Protein AF-0000000086523880 (afdb_homodimer)

pLDDT: mean 96.12, std 6.81, range [44.19, 98.88]

InterPro domains:
  IPR002636 Protein from unkown function DUF29 [PF01724] (6-143)
  IPR002636 Protein from unkown function DUF29 [PTHR34235] (5-145)

Radius of gyration: 24.14 Å; Cα contacts (8 Å, |Δi|>4): 325; chains: 2; bounding box: 67×63×41 Å

Foldseek 3Di:
DPQPDCVPDVPVNVVVQVVCVVVVVVVPHPVVVVVVVVVVVVVVLLVVLLVLLLLLLLLLVCCAAVVPDPVNVVSLVSNVVSLVVNVVSCVVPVVCVVVNVVSNFVSNVNSLVVNCVVPVPHSVPDDPHRPDDPVQSSDNPHHHHHDD/DDQPDCVPDVPVNVVVQVVCVVVVVVVPHPVVVVVVVVVVVVVVLLVVLLVLLLLLLLLLVCCAAVVPDPVNVVSLVSNVVSLVVNVVSCVVPVVCVVVNVVSNFVSNVNSLVVNCVVPVPHSVPDDPHRPDDPVQSSDNPHHHHHDD

Solvent-accessible surface area (backbone atoms only — not comparable to full-atom values): 15952 Å² total; per-residue (Å²): 128,80,80,61,49,61,86,49,17,43,38,49,21,22,52,50,44,29,51,32,55,76,67,65,38,73,90,72,45,63,58,69,60,52,36,49,56,35,44,46,50,28,51,48,52,51,49,50,51,26,50,35,46,17,55,32,49,18,41,49,49,44,50,15,69,44,69,79,49,87,64,47,65,61,44,51,52,48,40,55,49,30,39,52,49,43,53,53,49,41,61,40,20,52,58,48,63,82,46,43,66,62,34,49,56,56,15,40,58,51,10,36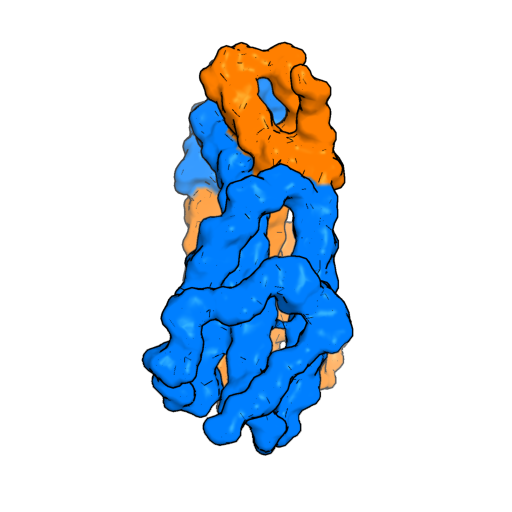,53,49,32,18,71,76,69,68,49,59,51,82,78,46,72,92,57,76,88,63,52,70,77,47,70,56,33,90,85,58,72,72,70,65,63,132,128,80,80,62,48,63,86,50,17,45,37,48,21,22,52,50,43,27,51,32,54,73,67,63,39,71,89,72,44,63,59,68,61,50,35,49,56,35,42,47,50,28,52,47,52,51,49,49,52,27,48,36,46,18,54,32,49,18,42,48,50,43,49,15,68,43,69,80,50,87,64,47,65,61,44,52,53,48,39,54,49,28,38,50,51,43,52,53,50,42,61,40,19,52,60,48,63,81,45,43,67,63,36,49,57,54,14,40,59,50,9,36,52,50,32,20,72,75,69,68,50,60,50,82,79,45,72,93,57,77,90,64,52,69,78,46,70,58,33,89,84,59,70,71,69,64,62,131

Sequence (296 aa):
MGAVAYDQDLYSWSLEQARLLRERKFDQIDLEHIIEEIEDMSKSEKRALESFLETLLMHLLKWQYQPFYIGRRSWELTIIEQRKRLKKHMRENPGLKSKLEEAILDAYDLAKSGAEKETGIPSASFPETCPWEYEQFINPDFWPEPTEMGAVAYDQDLYSWSLEQARLLRERKFDQIDLEHIIEEIEDMSKSEKRALESFLETLLMHLLKWQYQPFYIGRRSWELTIIEQRKRLKKHMRENPGLKSKLEEAILDAYDLAKSGAEKETGIPSASFPETCPWEYEQFINPDFWPEPTE

Structure (mmCIF, N/CA/C/O backbone):
data_AF-0000000086523880-model_v1
#
loop_
_entity.id
_entity.type
_entity.pdbx_description
1 polymer 'DUF29 domain-containing protein'
#
loop_
_atom_site.group_PDB
_atom_site.id
_atom_site.type_symbol
_atom_site.label_atom_id
_atom_site.label_alt_id
_atom_site.label_comp_id
_atom_site.label_asym_id
_atom_site.label_entity_id
_atom_site.label_seq_id
_atom_site.pdbx_PDB_ins_code
_atom_site.Cartn_x
_atom_site.Cartn_y
_atom_site.Cartn_z
_atom_site.occupancy
_atom_site.B_iso_or_equiv
_atom_site.auth_seq_id
_atom_site.auth_comp_id
_atom_site.auth_asym_id
_atom_site.auth_atom_id
_atom_site.pdbx_PDB_model_num
ATOM 1 N N . MET A 1 1 ? -4.996 26.891 18.469 1 44.62 1 MET A N 1
ATOM 2 C CA . MET A 1 1 ? -5.484 25.531 18.266 1 44.62 1 MET A CA 1
ATOM 3 C C . MET A 1 1 ? -4.375 24.516 18.516 1 44.62 1 MET A C 1
ATOM 5 O O . MET A 1 1 ? -3.211 24.766 18.203 1 44.62 1 MET A O 1
ATOM 9 N N . GLY A 1 2 ? -4.48 23.656 19.531 1 57.62 2 GLY A N 1
ATOM 10 C CA . GLY A 1 2 ? -3.334 22.859 19.953 1 57.62 2 GLY A CA 1
ATOM 11 C C . GLY A 1 2 ? -2.793 21.969 18.844 1 57.62 2 GLY A C 1
ATOM 12 O O . GLY A 1 2 ? -3.479 21.703 17.859 1 57.62 2 GLY A O 1
ATOM 13 N N . ALA A 1 3 ? -1.431 21.859 18.672 1 70.75 3 ALA A N 1
ATOM 14 C CA . ALA A 1 3 ? -0.75 21.031 17.688 1 70.75 3 ALA A CA 1
ATOM 15 C C . ALA A 1 3 ? -1.413 19.656 17.547 1 70.75 3 ALA A C 1
ATOM 17 O O . ALA A 1 3 ? -1.765 19.047 18.562 1 70.75 3 ALA A O 1
ATOM 18 N N . VAL A 1 4 ? -2.049 19.422 16.375 1 82.88 4 VAL A N 1
ATOM 19 C CA . VAL A 1 4 ? -2.646 18.109 16.094 1 82.88 4 VAL A CA 1
ATOM 20 C C . VAL A 1 4 ? -1.633 17.016 16.375 1 82.88 4 VAL A C 1
ATOM 22 O O . VAL A 1 4 ? -0.511 17.031 15.867 1 82.88 4 VAL A O 1
ATOM 25 N N . ALA A 1 5 ? -2.104 16.094 17.328 1 86.56 5 ALA A N 1
ATOM 26 C CA . ALA A 1 5 ? -1.194 15.016 17.703 1 86.56 5 ALA A CA 1
ATOM 27 C C . ALA A 1 5 ? -1.093 13.969 16.594 1 86.56 5 ALA A C 1
ATOM 29 O O . ALA A 1 5 ? -2.109 13.523 16.047 1 86.56 5 ALA A O 1
ATOM 30 N N . TYR A 1 6 ? 0.067 13.656 16.234 1 91.69 6 TYR A N 1
ATOM 31 C CA . TYR A 1 6 ? 0.444 12.719 15.188 1 91.69 6 TYR A CA 1
ATOM 32 C C . TYR A 1 6 ? -0.305 11.398 15.344 1 91.69 6 TYR A C 1
ATOM 34 O O . TYR A 1 6 ? -0.916 10.906 14.391 1 91.69 6 TYR A O 1
ATOM 42 N N . ASP A 1 7 ? -0.411 10.82 16.516 1 89.62 7 ASP A N 1
ATOM 43 C CA . ASP A 1 7 ? -0.982 9.492 16.75 1 89.62 7 ASP A CA 1
ATOM 44 C C . ASP A 1 7 ? -2.504 9.57 16.859 1 89.62 7 ASP A C 1
ATOM 46 O O . ASP A 1 7 ? -3.184 8.539 16.812 1 89.62 7 ASP A O 1
ATOM 50 N N . GLN A 1 8 ? -3.021 10.742 16.891 1 92.94 8 GLN A N 1
ATOM 51 C CA . GLN A 1 8 ? -4.449 10.891 17.141 1 92.94 8 GLN A CA 1
ATOM 52 C C . GLN A 1 8 ? -5.203 11.234 15.867 1 92.94 8 GLN A C 1
ATOM 54 O O . GLN A 1 8 ? -6.379 10.891 15.719 1 92.94 8 GLN A O 1
ATOM 59 N N . ASP A 1 9 ? -4.543 11.906 15.008 1 96.94 9 ASP A N 1
ATOM 60 C CA . ASP A 1 9 ? -5.188 12.344 13.773 1 96.94 9 ASP A CA 1
ATOM 61 C C . ASP A 1 9 ? -4.164 12.57 12.672 1 96.94 9 ASP A C 1
ATOM 63 O O . ASP A 1 9 ? -3.781 13.711 12.398 1 96.94 9 ASP A O 1
ATOM 67 N N . LEU A 1 10 ? -3.904 11.562 11.938 1 96.94 10 LEU A N 1
ATOM 68 C CA . LEU A 1 10 ? -2.85 11.633 10.938 1 96.94 10 LEU A CA 1
ATOM 69 C C . LEU A 1 10 ? -3.248 12.547 9.789 1 96.94 10 LEU A C 1
ATOM 71 O O . LEU A 1 10 ? -2.416 13.289 9.266 1 96.94 10 LEU A O 1
ATOM 75 N N . TYR A 1 11 ? -4.457 12.57 9.453 1 97.62 11 TYR A N 1
ATOM 76 C CA . TYR A 1 11 ? -4.957 13.398 8.359 1 97.62 11 TYR A CA 1
ATOM 77 C C . TYR A 1 11 ? -4.766 14.875 8.664 1 97.62 11 TYR A C 1
ATOM 79 O O . TYR A 1 11 ? -4.098 15.594 7.91 1 97.62 11 TYR A O 1
ATOM 87 N N . SER A 1 12 ? -5.27 15.281 9.758 1 97.81 12 SER A N 1
ATOM 88 C CA . SER A 1 12 ? -5.184 16.688 10.133 1 97.81 12 SER A CA 1
ATOM 89 C C . SER A 1 12 ? -3.744 17.094 10.438 1 97.81 12 SER A C 1
ATOM 91 O O . SER A 1 12 ? -3.332 18.203 10.125 1 97.81 12 SER A O 1
ATOM 93 N N . TRP A 1 13 ? -3.033 16.141 11.055 1 98.06 13 TRP A N 1
ATOM 94 C CA . TRP A 1 13 ? -1.622 16.375 11.344 1 98.06 13 TRP A CA 1
ATOM 95 C C . TRP A 1 13 ? -0.845 16.672 10.062 1 98.06 13 TRP A C 1
ATOM 97 O O . TRP A 1 13 ? -0.086 17.641 10.008 1 98.06 13 TRP A O 1
ATOM 107 N N . SER A 1 14 ? -1.041 15.867 9.086 1 97.88 14 SER A N 1
ATOM 108 C CA . SER A 1 14 ? -0.313 16.031 7.828 1 97.88 14 SER A CA 1
ATOM 109 C C . SER A 1 14 ? -0.637 17.359 7.168 1 97.88 14 SER A C 1
ATOM 111 O O . SER A 1 14 ? 0.251 18.031 6.629 1 97.88 14 SER A O 1
ATOM 113 N N . LEU A 1 15 ? -1.852 17.766 7.191 1 97.19 15 LEU A N 1
ATOM 114 C CA . LEU A 1 15 ? -2.262 19.047 6.633 1 97.19 15 LEU A CA 1
ATOM 115 C C . LEU A 1 15 ? -1.6 20.203 7.379 1 97.19 15 LEU A C 1
ATOM 117 O O . LEU A 1 15 ? -1.083 21.141 6.758 1 97.19 15 LEU A O 1
ATOM 121 N N . GLU A 1 16 ? -1.634 20.078 8.641 1 97.75 16 GLU A N 1
ATOM 122 C CA . GLU A 1 16 ? -1.051 21.125 9.469 1 97.75 16 GLU A CA 1
ATOM 123 C C . GLU A 1 16 ? 0.454 21.234 9.242 1 97.75 16 GLU A C 1
ATOM 125 O O . GLU A 1 16 ? 0.985 22.344 9.094 1 97.75 16 GLU A O 1
ATOM 130 N N . GLN A 1 17 ? 1.116 20.078 9.234 1 98.25 17 GLN A N 1
ATOM 131 C CA . GLN A 1 17 ? 2.564 20.078 9.047 1 98.25 17 GLN A CA 1
ATOM 132 C C . GLN A 1 17 ? 2.938 20.625 7.672 1 98.25 17 GLN A C 1
ATOM 134 O O . GLN A 1 17 ? 3.912 21.375 7.535 1 98.25 17 GLN A O 1
ATOM 139 N N . ALA A 1 18 ? 2.209 20.25 6.645 1 98.12 18 ALA A N 1
ATOM 140 C CA . ALA A 1 18 ? 2.457 20.797 5.309 1 98.12 18 ALA A CA 1
ATOM 141 C C . ALA A 1 18 ? 2.324 22.312 5.289 1 98.12 18 ALA A C 1
ATOM 143 O O . ALA A 1 18 ? 3.152 23 4.699 1 98.12 18 ALA A O 1
ATOM 144 N N . ARG A 1 19 ? 1.304 22.828 5.918 1 97.88 19 ARG A N 1
ATOM 145 C CA . ARG A 1 19 ? 1.077 24.266 5.984 1 97.88 19 ARG A CA 1
ATOM 146 C C . ARG A 1 19 ? 2.236 24.969 6.684 1 97.88 19 ARG A C 1
ATOM 148 O O . ARG A 1 19 ? 2.758 25.969 6.18 1 97.88 19 ARG A O 1
ATOM 155 N N . LEU A 1 20 ? 2.607 24.422 7.852 1 98.06 20 LEU A N 1
ATOM 156 C CA . LEU A 1 20 ? 3.695 25.016 8.617 1 98.06 20 LEU A CA 1
ATOM 157 C C . LEU A 1 20 ? 4.988 25.031 7.812 1 98.06 20 LEU A C 1
ATOM 159 O O . LEU A 1 20 ? 5.742 26 7.848 1 98.06 20 LEU A O 1
ATOM 163 N N . LEU A 1 21 ? 5.227 23.969 7.066 1 98 21 LEU A N 1
ATOM 164 C CA . LEU A 1 21 ? 6.41 23.875 6.219 1 98 21 LEU A CA 1
ATOM 165 C C . LEU A 1 21 ? 6.352 24.906 5.094 1 98 21 LEU A C 1
ATOM 167 O O . LEU A 1 21 ? 7.344 25.578 4.809 1 98 21 LEU A O 1
ATOM 171 N N . ARG A 1 22 ? 5.262 25.047 4.5 1 97.88 22 ARG A N 1
ATOM 172 C CA . ARG A 1 22 ? 5.09 26.016 3.422 1 97.88 22 ARG A CA 1
ATOM 173 C C . ARG A 1 22 ? 5.359 27.438 3.908 1 97.88 22 ARG A C 1
ATOM 175 O O . ARG A 1 22 ? 5.926 28.25 3.178 1 97.88 22 ARG A O 1
ATOM 182 N N . GLU A 1 23 ? 5.008 27.656 5.086 1 97.94 23 GLU A N 1
ATOM 183 C CA . GLU A 1 23 ? 5.184 28.969 5.688 1 97.94 23 GLU A CA 1
ATOM 184 C C . GLU A 1 23 ? 6.566 29.109 6.32 1 97.94 23 GLU A C 1
ATOM 186 O O . GLU A 1 23 ? 6.879 30.141 6.922 1 97.94 23 GLU A O 1
ATOM 191 N N . ARG A 1 24 ? 7.344 28.078 6.199 1 97.25 24 ARG A N 1
ATOM 192 C CA . ARG A 1 24 ? 8.711 28.016 6.703 1 97.25 24 ARG A CA 1
ATOM 193 C C . ARG A 1 24 ? 8.758 28.297 8.203 1 97.25 24 ARG A C 1
ATOM 195 O O . ARG A 1 24 ? 9.664 28.984 8.688 1 97.25 24 ARG A O 1
ATOM 202 N N . LYS A 1 25 ? 7.711 27.922 8.914 1 97 25 LYS A N 1
ATOM 203 C CA . LYS A 1 25 ? 7.684 28 10.375 1 97 25 LYS A CA 1
ATOM 204 C C . LYS A 1 25 ? 8.312 26.75 11 1 97 25 LYS A C 1
ATOM 206 O O . LYS A 1 25 ? 7.629 25.984 11.688 1 97 25 LYS A O 1
ATOM 211 N N . PHE A 1 26 ? 9.547 26.656 10.898 1 96.5 26 PHE A N 1
ATOM 212 C CA . PHE A 1 26 ? 10.289 25.453 11.25 1 96.5 26 PHE A CA 1
ATOM 213 C C . PHE A 1 26 ? 10.32 25.266 12.766 1 96.5 26 PHE A C 1
ATOM 215 O O . PHE A 1 26 ? 10.547 24.156 13.25 1 96.5 26 PHE A O 1
ATOM 222 N N . ASP A 1 27 ? 10.055 26.281 13.453 1 95.5 27 ASP A N 1
ATOM 223 C CA . ASP A 1 27 ? 10.055 26.203 14.914 1 95.5 27 ASP A CA 1
ATOM 224 C C . ASP A 1 27 ? 8.75 25.609 15.43 1 95.5 27 ASP A C 1
ATOM 226 O O . ASP A 1 27 ? 8.656 25.219 16.594 1 95.5 27 ASP A O 1
ATOM 230 N N . GLN A 1 28 ? 7.805 25.406 14.586 1 96.81 28 GLN A N 1
ATOM 231 C CA . GLN A 1 28 ? 6.48 24.969 15.008 1 96.81 28 GLN A CA 1
ATOM 232 C C . GLN A 1 28 ? 6.16 23.594 14.469 1 96.81 28 GLN A C 1
ATOM 234 O O . GLN A 1 28 ? 5.16 22.984 14.852 1 96.81 28 GLN A O 1
ATOM 239 N N . ILE A 1 29 ? 6.996 23.094 13.594 1 97.31 29 ILE A N 1
ATOM 240 C CA . ILE A 1 29 ? 6.691 21.812 12.969 1 97.31 29 ILE A CA 1
ATOM 241 C C . ILE A 1 29 ? 7.02 20.672 13.938 1 97.31 29 ILE A C 1
ATOM 243 O O . ILE A 1 29 ? 7.816 20.844 14.859 1 97.31 29 ILE A O 1
ATOM 247 N N . ASP A 1 30 ? 6.348 19.562 13.797 1 97.62 30 ASP A N 1
ATOM 248 C CA . ASP A 1 30 ? 6.664 18.297 14.461 1 97.62 30 ASP A CA 1
ATOM 249 C C . ASP A 1 30 ? 7.812 17.578 13.758 1 97.62 30 ASP A C 1
ATOM 251 O O . ASP A 1 30 ? 7.598 16.578 13.07 1 97.62 30 ASP A O 1
ATOM 255 N N . LEU A 1 31 ? 8.992 18.078 14.023 1 97.56 31 LEU A N 1
ATOM 256 C CA . LEU A 1 31 ? 10.18 17.672 13.281 1 97.56 31 LEU A CA 1
ATOM 257 C C . LEU A 1 31 ? 10.43 16.172 13.438 1 97.56 31 LEU A C 1
ATOM 259 O O . LEU A 1 31 ? 10.766 15.5 12.461 1 97.56 31 LEU A O 1
ATOM 263 N N . GLU A 1 32 ? 10.195 15.695 14.594 1 97.44 32 GLU A N 1
ATOM 264 C CA . GLU A 1 32 ? 10.469 14.281 14.867 1 97.44 32 GLU A CA 1
ATOM 265 C C . GLU A 1 32 ? 9.625 13.375 13.969 1 97.44 32 GLU A C 1
ATOM 267 O O . GLU A 1 32 ? 10.156 12.461 13.336 1 97.44 32 GLU A O 1
ATOM 272 N N . HIS A 1 33 ? 8.352 13.625 13.891 1 97.88 33 HIS A N 1
ATOM 273 C CA . HIS A 1 33 ? 7.484 12.742 13.117 1 97.88 33 HIS A CA 1
ATOM 274 C C . HIS A 1 33 ? 7.629 13 11.617 1 97.88 33 HIS A C 1
ATOM 276 O O . HIS A 1 33 ? 7.457 12.086 10.812 1 97.88 33 HIS A O 1
ATOM 282 N N . ILE A 1 34 ? 7.977 14.211 11.266 1 98.19 34 ILE A N 1
ATOM 283 C CA . ILE A 1 34 ? 8.281 14.484 9.867 1 98.19 34 ILE A CA 1
ATOM 284 C C . ILE A 1 34 ? 9.484 13.648 9.43 1 98.19 34 ILE A C 1
ATOM 286 O O . ILE A 1 34 ? 9.453 13.008 8.375 1 98.19 34 ILE A O 1
ATOM 290 N N . ILE A 1 35 ? 10.523 13.625 10.266 1 98.31 35 ILE A N 1
ATOM 291 C CA . ILE A 1 35 ? 11.703 12.82 9.977 1 98.31 35 ILE A CA 1
ATOM 292 C C . ILE A 1 35 ? 11.312 11.352 9.859 1 98.31 35 ILE A C 1
ATOM 294 O O . ILE A 1 35 ? 11.734 10.664 8.93 1 98.31 35 ILE A O 1
ATOM 298 N N . GLU A 1 36 ? 10.508 10.914 10.758 1 97.62 36 GLU A N 1
ATOM 299 C CA . GLU A 1 36 ? 10.047 9.531 10.727 1 97.62 36 GLU A CA 1
ATOM 300 C C . GLU A 1 36 ? 9.359 9.203 9.406 1 97.62 36 GLU A C 1
ATOM 302 O O . GLU A 1 36 ? 9.633 8.164 8.797 1 97.62 36 GLU A O 1
ATOM 307 N N . GLU A 1 37 ? 8.484 10.109 8.969 1 97.81 37 GLU A N 1
ATOM 308 C CA . GLU A 1 37 ? 7.754 9.891 7.727 1 97.81 37 GLU A CA 1
ATOM 309 C C . GLU A 1 37 ? 8.703 9.852 6.527 1 97.81 37 GLU A C 1
ATOM 311 O O . GLU A 1 37 ? 8.516 9.039 5.613 1 97.81 37 GLU A O 1
ATOM 316 N N . ILE A 1 38 ? 9.664 10.664 6.523 1 97.81 38 ILE A N 1
ATOM 317 C CA . ILE A 1 38 ? 10.625 10.711 5.426 1 97.81 38 ILE A CA 1
ATOM 318 C C . ILE A 1 38 ? 11.492 9.453 5.441 1 97.81 38 ILE A C 1
ATOM 320 O O . ILE A 1 38 ? 11.742 8.852 4.395 1 97.81 38 ILE A O 1
ATOM 324 N N . GLU A 1 39 ? 11.883 8.992 6.602 1 96.94 39 GLU A N 1
ATOM 325 C CA . GLU A 1 39 ? 12.641 7.758 6.738 1 96.94 39 GLU A CA 1
ATOM 326 C C . GLU A 1 39 ? 11.812 6.551 6.312 1 96.94 39 GLU A C 1
ATOM 328 O O . GLU A 1 39 ? 12.344 5.59 5.75 1 96.94 39 GLU A O 1
ATOM 333 N N . ASP A 1 40 ? 10.562 6.652 6.617 1 97.06 40 ASP A N 1
ATOM 334 C CA . ASP A 1 40 ? 9.672 5.555 6.254 1 97.06 40 ASP A CA 1
ATOM 335 C C . ASP A 1 40 ? 9.625 5.359 4.738 1 97.06 40 ASP A C 1
ATOM 337 O O . ASP A 1 40 ? 9.43 4.242 4.258 1 97.06 40 ASP A O 1
ATOM 341 N N . MET A 1 41 ? 9.812 6.379 4.008 1 96.88 41 MET A 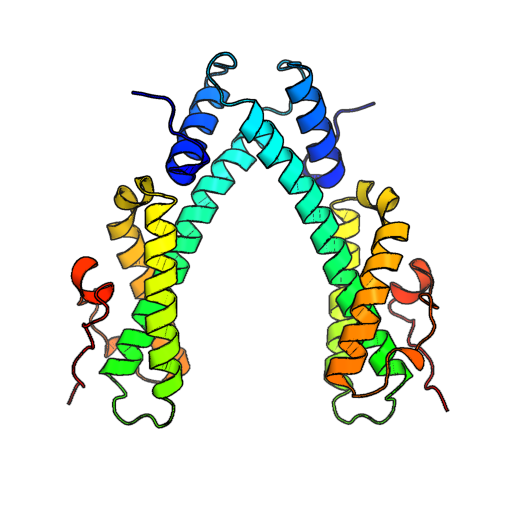N 1
ATOM 342 C CA . MET A 1 41 ? 9.844 6.273 2.551 1 96.88 41 MET A CA 1
ATOM 343 C C . MET A 1 41 ? 10.984 5.375 2.09 1 96.88 41 MET A C 1
ATOM 345 O O . MET A 1 41 ? 10.781 4.5 1.244 1 96.88 41 MET A O 1
ATOM 349 N N . SER A 1 42 ? 12.188 5.57 2.682 1 96.75 42 SER A N 1
ATOM 350 C CA . SER A 1 42 ? 13.312 4.715 2.32 1 96.75 42 SER A CA 1
ATOM 351 C C . SER A 1 42 ? 13.062 3.266 2.717 1 96.75 42 SER A C 1
ATOM 353 O O . SER A 1 42 ? 13.406 2.346 1.973 1 96.75 42 SER A O 1
ATOM 355 N N . LYS A 1 43 ? 12.438 3.1 3.816 1 97.19 43 LYS A N 1
ATOM 356 C CA . LYS A 1 43 ? 12.086 1.753 4.258 1 97.19 43 LYS A CA 1
ATOM 357 C C . LYS A 1 43 ? 11.117 1.092 3.285 1 97.19 43 LYS A C 1
ATOM 359 O O . LYS A 1 43 ? 11.234 -0.1 2.994 1 97.19 43 LYS A O 1
ATOM 364 N N . SER A 1 44 ? 10.242 1.92 2.855 1 97.31 44 SER A N 1
ATOM 365 C CA . SER A 1 44 ? 9.25 1.413 1.913 1 97.31 44 SER A CA 1
ATOM 366 C C . SER A 1 44 ? 9.906 0.968 0.608 1 97.31 44 SER A C 1
ATOM 368 O O . SER A 1 44 ? 9.562 -0.086 0.067 1 97.31 44 SER A O 1
ATOM 370 N N . GLU A 1 45 ? 10.766 1.746 0.095 1 97.94 45 GLU A N 1
ATOM 371 C CA . GLU A 1 45 ? 11.453 1.391 -1.141 1 97.94 45 GLU A CA 1
ATOM 372 C C . GLU A 1 45 ? 12.266 0.112 -0.969 1 97.94 45 GLU A C 1
ATOM 374 O O . GLU A 1 45 ? 12.312 -0.727 -1.872 1 97.94 45 GLU A O 1
ATOM 379 N N . LYS A 1 46 ? 12.906 -0.034 0.126 1 98 46 LYS A N 1
ATOM 380 C CA . LYS A 1 46 ? 13.656 -1.253 0.414 1 98 46 LYS A CA 1
ATOM 381 C C . LYS A 1 46 ? 12.727 -2.461 0.509 1 98 46 LYS A C 1
ATOM 383 O O . LYS A 1 46 ? 13.039 -3.531 -0.015 1 98 46 LYS A O 1
ATOM 388 N N . ARG A 1 47 ? 11.656 -2.293 1.147 1 97.94 47 ARG A N 1
ATOM 389 C CA . ARG A 1 47 ? 10.672 -3.365 1.271 1 97.94 47 ARG A CA 1
ATOM 390 C C . ARG A 1 47 ? 10.156 -3.795 -0.099 1 97.94 47 ARG A C 1
ATOM 392 O O . ARG A 1 47 ? 9.961 -4.984 -0.349 1 97.94 47 ARG A O 1
ATOM 399 N N . ALA A 1 48 ? 9.852 -2.766 -0.928 1 98.5 48 ALA A N 1
ATOM 400 C CA . ALA A 1 48 ? 9.414 -3.082 -2.285 1 98.5 48 ALA A CA 1
ATOM 401 C C . ALA A 1 48 ? 10.453 -3.932 -3.012 1 98.5 48 ALA A C 1
ATOM 403 O O . ALA A 1 48 ? 10.117 -4.922 -3.66 1 98.5 48 ALA A O 1
ATOM 404 N N . LEU A 1 49 ? 11.68 -3.559 -2.908 1 98.69 49 LEU A N 1
ATOM 405 C CA . LEU A 1 49 ? 12.766 -4.344 -3.48 1 98.69 49 LEU A CA 1
ATOM 406 C C . LEU A 1 49 ? 12.711 -5.789 -2.994 1 98.69 49 LEU A C 1
ATOM 408 O O . LEU A 1 49 ? 12.734 -6.719 -3.801 1 98.69 49 LEU A O 1
ATOM 412 N N . GLU A 1 50 ? 12.578 -5.941 -1.715 1 98.69 50 GLU A N 1
ATOM 413 C CA . GLU A 1 50 ? 12.539 -7.27 -1.111 1 98.69 50 GLU A CA 1
ATOM 414 C C . GLU A 1 50 ? 11.336 -8.062 -1.603 1 98.69 50 GLU A C 1
ATOM 416 O O . GLU A 1 50 ? 11.43 -9.266 -1.839 1 98.69 50 GLU A O 1
ATOM 421 N N . SER A 1 51 ? 10.305 -7.344 -1.758 1 98.62 51 SER A N 1
ATOM 422 C CA . SER A 1 51 ? 9.078 -7.992 -2.219 1 98.62 51 SER A CA 1
ATOM 423 C C . SER A 1 51 ? 9.227 -8.5 -3.648 1 98.62 51 SER A C 1
ATOM 425 O O . SER A 1 51 ? 8.852 -9.633 -3.953 1 98.62 51 SER A O 1
ATOM 427 N N . PHE A 1 52 ? 9.711 -7.652 -4.5 1 98.75 52 PHE A N 1
ATOM 428 C CA . PHE A 1 52 ? 9.938 -8.062 -5.879 1 98.75 52 PHE A CA 1
ATOM 429 C C . PHE A 1 52 ? 10.891 -9.25 -5.945 1 98.75 52 PHE A C 1
ATOM 431 O O . PHE A 1 52 ? 10.641 -10.219 -6.668 1 98.75 52 PHE A O 1
ATOM 438 N N . LEU A 1 53 ? 11.945 -9.188 -5.207 1 98.88 53 LEU A N 1
ATOM 439 C CA . LEU A 1 53 ? 12.93 -10.258 -5.168 1 98.88 53 LEU A CA 1
ATOM 440 C C . LEU A 1 53 ? 12.312 -11.555 -4.664 1 98.88 53 LEU A C 1
ATOM 442 O O . LEU A 1 53 ? 12.531 -12.625 -5.242 1 98.88 53 LEU A O 1
ATOM 446 N N . GLU A 1 54 ? 11.617 -11.445 -3.559 1 98.88 54 GLU A N 1
ATOM 447 C CA . GLU A 1 54 ? 10.977 -12.617 -2.959 1 98.88 54 GLU A CA 1
ATOM 448 C C . GLU A 1 54 ? 10.078 -13.328 -3.965 1 98.88 54 GLU A C 1
ATOM 450 O O . GLU A 1 54 ? 10.188 -14.547 -4.152 1 98.88 54 GLU A O 1
ATOM 455 N N . THR A 1 55 ? 9.25 -12.57 -4.613 1 98.88 55 THR A N 1
ATOM 456 C CA . THR A 1 55 ? 8.312 -13.141 -5.574 1 98.88 55 THR A CA 1
ATOM 457 C C . THR A 1 55 ? 9.055 -13.758 -6.758 1 98.88 55 THR A C 1
ATOM 459 O O . THR A 1 55 ? 8.734 -14.867 -7.188 1 98.88 55 THR A O 1
ATOM 462 N N . LEU A 1 56 ? 10.008 -13.055 -7.273 1 98.88 56 LEU A N 1
ATOM 463 C CA . LEU A 1 56 ? 10.789 -13.547 -8.406 1 98.88 56 LEU A CA 1
ATOM 464 C C . LEU A 1 56 ? 11.5 -14.852 -8.055 1 98.88 56 LEU A C 1
ATOM 466 O O . LEU A 1 56 ? 11.367 -15.852 -8.766 1 98.88 56 LEU A O 1
ATOM 470 N N . LEU A 1 57 ? 12.203 -14.844 -6.934 1 98.88 57 LEU A N 1
ATOM 471 C CA . LEU A 1 57 ? 13.008 -16 -6.535 1 98.88 57 LEU A CA 1
ATOM 472 C C . LEU A 1 57 ? 12.117 -17.188 -6.207 1 98.88 57 LEU A C 1
ATOM 474 O O . LEU A 1 57 ? 12.461 -18.328 -6.516 1 98.88 57 LEU A O 1
ATOM 478 N N . MET A 1 58 ? 10.969 -16.922 -5.531 1 98.88 58 MET A N 1
ATOM 479 C CA . MET A 1 58 ? 10.008 -18 -5.258 1 98.88 58 MET A CA 1
ATOM 480 C C . MET A 1 58 ? 9.586 -18.688 -6.551 1 98.88 58 MET A C 1
ATOM 482 O O . MET A 1 58 ? 9.609 -19.922 -6.637 1 98.88 58 MET A O 1
ATOM 486 N N . HIS A 1 59 ? 9.305 -17.922 -7.559 1 98.75 59 HIS A N 1
ATOM 487 C CA . HIS A 1 59 ? 8.797 -18.484 -8.805 1 98.75 59 HIS A CA 1
ATOM 488 C C . HIS A 1 59 ? 9.914 -19.125 -9.609 1 98.75 59 HIS A C 1
ATOM 490 O O . HIS A 1 59 ? 9.68 -20.078 -10.359 1 98.75 59 HIS A O 1
ATOM 496 N N . LEU A 1 60 ? 11.133 -18.609 -9.5 1 98.62 60 LEU A N 1
ATOM 497 C CA . LEU A 1 60 ? 12.25 -19.297 -10.133 1 98.62 60 LEU A CA 1
ATOM 498 C C . LEU A 1 60 ? 12.477 -20.672 -9.5 1 98.62 60 LEU A C 1
ATOM 500 O O . LEU A 1 60 ? 12.781 -21.641 -10.195 1 98.62 60 LEU A O 1
ATOM 504 N N . LEU A 1 61 ? 12.391 -20.781 -8.18 1 98.38 61 LEU A N 1
ATOM 505 C CA . LEU A 1 61 ? 12.484 -22.062 -7.504 1 98.38 61 LEU A CA 1
ATOM 506 C C . LEU A 1 61 ? 11.391 -23.016 -7.984 1 98.38 61 LEU A C 1
ATOM 508 O O . LEU A 1 61 ? 11.664 -24.172 -8.312 1 98.38 61 LEU A O 1
ATOM 512 N N . LYS A 1 62 ? 10.18 -22.5 -8 1 98.19 62 LYS A N 1
ATOM 513 C CA . LYS A 1 62 ? 9.078 -23.328 -8.477 1 98.19 62 LYS A CA 1
ATOM 514 C C . LYS A 1 62 ? 9.328 -23.797 -9.906 1 98.19 62 LYS A C 1
ATOM 516 O O . LYS A 1 62 ? 9.047 -24.953 -10.242 1 98.19 62 LYS A O 1
ATOM 521 N N . TRP A 1 63 ? 9.773 -22.906 -10.742 1 97.81 63 TRP A N 1
ATOM 522 C CA . TRP A 1 63 ? 10.094 -23.203 -12.141 1 97.81 63 TRP A CA 1
ATOM 523 C C . TRP A 1 63 ? 11.102 -24.344 -12.234 1 97.81 63 TRP A C 1
ATOM 525 O O . TRP A 1 63 ? 10.93 -25.266 -13.023 1 97.81 63 TRP A O 1
ATOM 535 N N . GLN A 1 64 ? 12.102 -24.297 -11.438 1 97.62 64 GLN A N 1
ATOM 536 C CA . GLN A 1 64 ? 13.211 -25.234 -11.484 1 97.62 64 GLN A CA 1
ATOM 537 C C . GLN A 1 64 ? 12.805 -26.578 -10.883 1 97.62 64 GLN A C 1
ATOM 539 O O . GLN A 1 64 ? 13.164 -27.641 -11.414 1 97.62 64 GLN A O 1
ATOM 544 N N . TYR A 1 65 ? 12.031 -26.641 -9.891 1 97.31 65 TYR A N 1
ATOM 545 C CA . TYR A 1 65 ? 11.859 -27.844 -9.086 1 97.31 65 TYR A CA 1
ATOM 546 C C . TYR A 1 65 ? 10.531 -28.531 -9.391 1 97.31 65 TYR A C 1
ATOM 548 O O . TYR A 1 65 ? 10.297 -29.656 -8.984 1 97.31 65 TYR A O 1
ATOM 556 N N . GLN A 1 66 ? 9.688 -27.797 -10.094 1 96.19 66 GLN A N 1
ATOM 557 C CA . GLN A 1 66 ? 8.445 -28.391 -10.57 1 96.19 66 GLN A CA 1
ATOM 558 C C . GLN A 1 66 ? 8.297 -28.219 -12.078 1 96.19 66 GLN A C 1
ATOM 560 O O . GLN A 1 66 ? 7.34 -27.594 -12.539 1 96.19 66 GLN A O 1
ATOM 565 N N . PRO A 1 67 ? 9.125 -28.844 -12.828 1 94.06 67 PRO A N 1
ATOM 566 C CA . PRO A 1 67 ? 9.188 -28.578 -14.273 1 94.06 67 PRO A CA 1
ATOM 567 C C . PRO A 1 67 ? 7.957 -29.094 -15.016 1 94.06 67 PRO A C 1
ATOM 569 O O . PRO A 1 67 ? 7.691 -28.672 -16.141 1 94.06 67 PRO A O 1
ATOM 572 N N . PHE A 1 68 ? 7.117 -29.906 -14.398 1 92.69 68 PHE A N 1
ATOM 573 C CA . PHE A 1 68 ? 6.012 -30.516 -15.125 1 92.69 68 PHE A CA 1
ATOM 574 C C . PHE A 1 68 ? 4.672 -30 -14.609 1 92.69 68 PHE A C 1
ATOM 576 O O . PHE A 1 68 ? 3.633 -30.609 -14.844 1 92.69 68 PHE A O 1
ATOM 583 N N . TYR A 1 69 ? 4.789 -28.969 -13.891 1 93.31 69 TYR A N 1
ATOM 584 C CA . TYR A 1 69 ? 3.549 -28.375 -13.391 1 93.31 69 TYR A CA 1
ATOM 585 C C . TYR A 1 69 ? 2.723 -27.797 -14.531 1 93.31 69 TYR A C 1
ATOM 587 O O . TYR A 1 69 ? 3.252 -27.109 -15.406 1 93.31 69 TYR A O 1
ATOM 595 N N . ILE A 1 70 ? 1.481 -28.016 -14.578 1 92.56 70 ILE A N 1
ATOM 596 C CA . ILE A 1 70 ? 0.584 -27.672 -15.68 1 92.56 70 ILE A CA 1
ATOM 597 C C . ILE A 1 70 ? 0.395 -26.156 -15.742 1 92.56 70 ILE A C 1
ATOM 599 O O . ILE A 1 70 ? 0.258 -25.578 -16.828 1 92.56 70 ILE A O 1
ATOM 603 N N . GLY A 1 71 ? 0.469 -25.438 -14.695 1 92.88 71 GLY A N 1
ATOM 604 C CA . GLY A 1 71 ? 0.209 -24.016 -14.641 1 92.88 71 GLY A CA 1
ATOM 605 C C . GLY A 1 71 ? 1.469 -23.172 -14.742 1 92.88 71 GLY A C 1
ATOM 606 O O . GLY A 1 71 ? 1.502 -22.031 -14.273 1 92.88 71 GLY A O 1
ATOM 607 N N . ARG A 1 72 ? 2.414 -23.688 -15.367 1 94.38 72 ARG A N 1
ATOM 608 C CA . ARG A 1 72 ? 3.725 -23.047 -15.398 1 94.38 72 ARG A CA 1
ATOM 609 C C . ARG A 1 72 ? 3.674 -21.75 -16.172 1 94.38 72 ARG A C 1
ATOM 611 O O . ARG A 1 72 ? 4.492 -20.844 -15.945 1 94.38 72 ARG A O 1
ATOM 618 N N . ARG A 1 73 ? 2.721 -21.688 -17.062 1 95.88 73 ARG A N 1
ATOM 619 C CA . ARG A 1 73 ? 2.584 -20.453 -17.844 1 95.88 73 ARG A CA 1
ATOM 620 C C . ARG A 1 73 ? 2.375 -19.25 -16.938 1 95.88 73 ARG A C 1
ATOM 622 O O . ARG A 1 73 ? 2.941 -18.188 -17.188 1 95.88 73 ARG A O 1
ATOM 629 N N . SER A 1 74 ? 1.576 -19.375 -15.938 1 96.75 74 SER A N 1
ATOM 630 C CA . SER A 1 74 ? 1.343 -18.281 -15 1 96.75 74 SER A CA 1
ATOM 631 C C . SER A 1 74 ? 2.627 -17.891 -14.281 1 96.75 74 SER A C 1
ATOM 633 O O . SER A 1 74 ? 2.861 -16.703 -14.016 1 96.75 74 SER A O 1
ATOM 635 N N . TRP A 1 75 ? 3.445 -18.906 -13.977 1 97.31 75 TRP A N 1
ATOM 636 C CA . TRP A 1 75 ? 4.723 -18.625 -13.328 1 97.31 75 TRP A CA 1
ATOM 637 C C . TRP A 1 75 ? 5.645 -17.844 -14.25 1 97.31 75 TRP A C 1
ATOM 639 O O . TRP A 1 75 ? 6.309 -16.891 -13.812 1 97.31 75 TRP A O 1
ATOM 649 N N . GLU A 1 76 ? 5.641 -18.25 -15.453 1 97.75 76 GLU A N 1
ATOM 650 C CA . GLU A 1 76 ? 6.434 -17.562 -16.469 1 97.75 76 GLU A CA 1
ATOM 651 C C . GLU A 1 76 ? 6.066 -16.078 -16.531 1 97.75 76 GLU A C 1
ATOM 653 O O . GLU A 1 76 ? 6.945 -15.219 -16.516 1 97.75 76 GLU A O 1
ATOM 658 N N . LEU A 1 77 ? 4.793 -15.836 -16.609 1 98.44 77 LEU A N 1
ATOM 659 C CA . LEU A 1 77 ? 4.312 -14.461 -16.703 1 98.44 77 LEU A CA 1
ATOM 660 C C . LEU A 1 77 ? 4.691 -13.672 -15.453 1 98.44 77 LEU A C 1
ATOM 662 O O . LEU A 1 77 ? 5.078 -12.508 -15.547 1 98.44 77 LEU A O 1
ATOM 666 N N . THR A 1 78 ? 4.594 -14.289 -14.281 1 98.5 78 THR A N 1
ATOM 667 C CA . THR A 1 78 ? 4.965 -13.648 -13.031 1 98.5 78 THR A CA 1
ATOM 668 C C . THR A 1 78 ? 6.457 -13.312 -13.016 1 98.5 78 THR A C 1
ATOM 670 O O . THR A 1 78 ? 6.844 -12.203 -12.648 1 98.5 78 THR A O 1
ATOM 673 N N . ILE A 1 79 ? 7.246 -14.227 -13.422 1 98.69 79 ILE A N 1
ATOM 674 C CA . ILE A 1 79 ? 8.688 -14.031 -13.453 1 98.69 79 ILE A CA 1
ATOM 675 C C . ILE A 1 79 ? 9.031 -12.844 -14.352 1 98.69 79 ILE A C 1
ATOM 677 O O . ILE A 1 79 ? 9.797 -11.961 -13.961 1 98.69 79 ILE A O 1
ATOM 681 N N . ILE A 1 80 ? 8.477 -12.836 -15.516 1 98.75 80 ILE A N 1
ATOM 682 C CA . ILE A 1 80 ? 8.711 -11.758 -16.469 1 98.75 80 ILE A CA 1
ATOM 683 C C . ILE A 1 80 ? 8.289 -10.422 -15.859 1 98.75 80 ILE A C 1
ATOM 685 O O . ILE A 1 80 ? 9.031 -9.438 -15.922 1 98.75 80 ILE A O 1
ATOM 689 N N . GLU A 1 81 ? 7.184 -10.422 -15.266 1 98.75 81 GLU A N 1
ATOM 690 C CA . GLU A 1 81 ? 6.652 -9.211 -14.648 1 98.75 81 GLU A CA 1
ATOM 691 C C . GLU A 1 81 ? 7.551 -8.719 -13.516 1 98.75 81 GLU A C 1
ATOM 693 O O . GLU A 1 81 ? 7.852 -7.531 -13.43 1 98.75 81 GLU A O 1
ATOM 698 N N . GLN A 1 82 ? 7.938 -9.609 -12.633 1 98.75 82 GLN A N 1
ATOM 699 C CA . GLN A 1 82 ? 8.742 -9.211 -11.484 1 98.75 82 GLN A CA 1
ATOM 700 C C . GLN A 1 82 ? 10.117 -8.711 -11.922 1 98.75 82 GLN A C 1
ATOM 702 O O . GLN A 1 82 ? 10.672 -7.793 -11.312 1 98.75 82 GLN A O 1
ATOM 707 N N . ARG A 1 83 ? 10.656 -9.289 -12.984 1 98.81 83 ARG A N 1
ATOM 708 C CA . ARG A 1 83 ? 11.906 -8.781 -13.547 1 98.81 83 ARG A CA 1
ATOM 709 C C . ARG A 1 83 ? 11.742 -7.344 -14.031 1 98.81 83 ARG A C 1
ATOM 711 O O . ARG A 1 83 ? 12.609 -6.5 -13.789 1 98.81 83 ARG A O 1
ATOM 718 N N . LYS A 1 84 ? 10.633 -7.082 -14.695 1 98.69 84 LYS A N 1
ATOM 719 C CA . LYS A 1 84 ? 10.359 -5.73 -15.172 1 98.69 84 LYS A CA 1
ATOM 720 C C . LYS A 1 84 ? 10.203 -4.758 -14 1 98.69 84 LYS A C 1
ATOM 722 O O . LYS A 1 84 ? 10.766 -3.662 -14.016 1 98.69 84 LYS A O 1
ATOM 727 N N . ARG A 1 85 ? 9.453 -5.148 -13.016 1 98.56 85 ARG A N 1
ATOM 728 C CA . ARG A 1 85 ? 9.227 -4.316 -11.836 1 98.56 85 ARG A CA 1
ATOM 729 C C . ARG A 1 85 ? 10.539 -4.023 -11.117 1 98.56 85 ARG A C 1
ATOM 731 O O . ARG A 1 85 ? 10.789 -2.885 -10.711 1 98.56 85 ARG A O 1
ATOM 738 N N . LEU A 1 86 ? 11.305 -5.051 -10.969 1 98.5 86 LEU A N 1
ATOM 739 C CA . LEU A 1 86 ? 12.594 -4.91 -10.297 1 98.5 86 LEU A CA 1
ATOM 740 C C . LEU A 1 86 ? 13.492 -3.93 -11.039 1 98.5 86 LEU A C 1
ATOM 742 O O . LEU A 1 86 ? 14.094 -3.049 -10.43 1 98.5 86 LEU A O 1
ATOM 746 N N . LYS A 1 87 ? 13.586 -4.09 -12.305 1 98.12 87 LYS A N 1
ATOM 747 C CA . LYS A 1 87 ? 14.414 -3.207 -13.109 1 98.12 87 LYS A CA 1
ATOM 748 C C . LYS A 1 87 ? 13.953 -1.759 -13.008 1 98.12 87 LYS A C 1
ATOM 750 O O . LYS A 1 87 ? 14.766 -0.852 -12.82 1 98.12 87 LYS A O 1
ATOM 755 N N . LYS A 1 88 ? 12.688 -1.571 -13.18 1 98.25 88 LYS A N 1
ATOM 756 C CA . LYS A 1 88 ? 12.125 -0.229 -13.047 1 98.25 88 LYS A CA 1
ATOM 757 C C . LYS A 1 88 ? 12.398 0.347 -11.664 1 98.25 88 LYS A C 1
ATOM 759 O O . LYS A 1 88 ? 12.82 1.497 -11.539 1 98.25 88 LYS A O 1
ATOM 764 N N . HIS A 1 89 ? 12.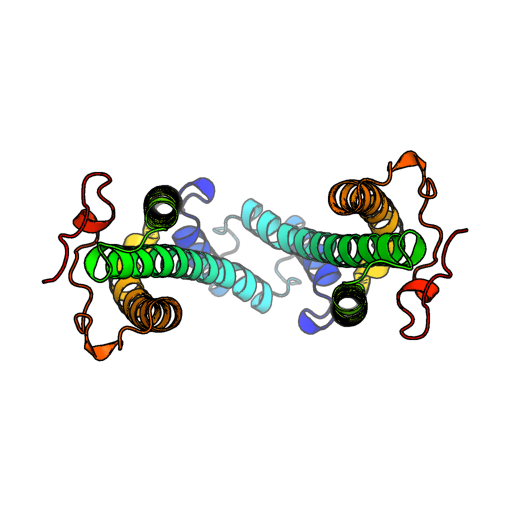18 -0.45 -10.625 1 98.31 89 HIS A N 1
ATOM 765 C CA . HIS A 1 89 ? 12.367 -0.016 -9.242 1 98.31 89 HIS A CA 1
ATOM 766 C C . HIS A 1 89 ? 13.82 0.375 -8.984 1 98.31 89 HIS A C 1
ATOM 768 O O . HIS A 1 89 ? 14.086 1.405 -8.359 1 98.31 89 HIS A O 1
ATOM 774 N N . MET A 1 90 ? 14.75 -0.403 -9.477 1 97.94 90 MET A N 1
ATOM 775 C CA . MET A 1 90 ? 16.172 -0.13 -9.281 1 97.94 90 MET A CA 1
ATOM 776 C C . MET A 1 90 ? 16.594 1.131 -10.023 1 97.94 90 MET A C 1
ATOM 778 O O . MET A 1 90 ? 17.453 1.875 -9.562 1 97.94 90 MET A O 1
ATOM 782 N N . ARG A 1 91 ? 15.984 1.347 -11.172 1 97.12 91 ARG A N 1
ATOM 783 C CA . ARG A 1 91 ? 16.266 2.561 -11.93 1 97.12 91 ARG A CA 1
ATOM 784 C C . ARG A 1 91 ? 15.797 3.801 -11.172 1 97.12 91 ARG A C 1
ATOM 786 O O . ARG A 1 91 ? 16.469 4.836 -11.203 1 97.12 91 ARG A O 1
ATOM 793 N N . GLU A 1 92 ? 14.719 3.695 -10.484 1 97.12 92 GLU A N 1
ATOM 794 C CA . GLU A 1 92 ? 14.133 4.816 -9.75 1 97.12 92 GLU A CA 1
ATOM 795 C C . GLU A 1 92 ? 14.789 4.98 -8.383 1 97.12 92 GLU A C 1
ATOM 797 O O . GLU A 1 92 ? 14.609 6.004 -7.719 1 97.12 92 GLU A O 1
ATOM 802 N N . ASN A 1 93 ? 15.492 3.992 -7.949 1 98 93 ASN A N 1
ATOM 803 C CA . ASN A 1 93 ? 16.188 3.969 -6.664 1 98 93 ASN A CA 1
ATOM 804 C C . ASN A 1 93 ? 17.594 3.381 -6.793 1 98 93 ASN A C 1
ATOM 806 O O . ASN A 1 93 ? 17.906 2.369 -6.164 1 98 93 ASN A O 1
ATOM 810 N N . PRO A 1 94 ? 18.438 4.031 -7.547 1 97.69 94 PRO A N 1
ATOM 811 C CA . PRO A 1 94 ? 19.766 3.461 -7.766 1 97.69 94 PRO A CA 1
ATOM 812 C C . PRO A 1 94 ? 20.547 3.262 -6.469 1 97.69 94 PRO A C 1
ATOM 814 O O . PRO A 1 94 ? 21.375 2.361 -6.379 1 97.69 94 PRO A O 1
ATOM 817 N N . GLY A 1 95 ? 20.266 3.986 -5.457 1 97.31 95 GLY A N 1
ATOM 818 C CA . GLY A 1 95 ? 20.938 3.85 -4.176 1 97.31 95 GLY A CA 1
ATOM 819 C C . GLY A 1 95 ? 20.656 2.52 -3.496 1 97.31 95 GLY A C 1
ATOM 820 O O . GLY A 1 95 ? 21.391 2.111 -2.598 1 97.31 95 GLY A O 1
ATOM 821 N N . LEU A 1 96 ? 19.656 1.851 -3.877 1 97.94 96 LEU A N 1
ATOM 822 C CA . LEU A 1 96 ? 19.281 0.563 -3.299 1 97.94 96 LEU A CA 1
ATOM 823 C C . LEU A 1 96 ? 20.297 -0.514 -3.674 1 97.94 96 LEU A C 1
ATOM 825 O O . LEU A 1 96 ? 20.297 -1.6 -3.088 1 97.94 96 LEU A O 1
ATOM 829 N N . LYS A 1 97 ? 21.109 -0.204 -4.672 1 97.56 97 LYS A N 1
ATOM 830 C CA . LYS A 1 97 ? 22.156 -1.149 -5.043 1 97.56 97 LYS A CA 1
ATOM 831 C C . LYS A 1 97 ? 22.984 -1.552 -3.834 1 97.56 97 LYS A C 1
ATOM 833 O O . LYS A 1 97 ? 23.422 -2.697 -3.73 1 97.56 97 LYS A O 1
ATOM 838 N N . SER A 1 98 ? 23.156 -0.712 -2.961 1 97.12 98 SER A N 1
ATOM 839 C CA . SER A 1 98 ? 23.969 -0.964 -1.768 1 97.12 98 SER A CA 1
ATOM 840 C C . SER A 1 98 ? 23.266 -1.954 -0.836 1 97.12 98 SER A C 1
ATOM 842 O O . SER A 1 98 ? 23.906 -2.514 0.064 1 97.12 98 SER A O 1
ATOM 844 N N . LYS A 1 99 ? 21.969 -2.18 -0.973 1 98.12 99 LYS A N 1
ATOM 845 C CA . LYS A 1 99 ? 21.188 -3.059 -0.105 1 98.12 99 LYS A CA 1
ATOM 846 C C . LYS A 1 99 ? 20.844 -4.371 -0.808 1 98.12 99 LYS A C 1
ATOM 848 O O . LYS A 1 99 ? 20.219 -5.254 -0.22 1 98.12 99 LYS A O 1
ATOM 853 N N . LEU A 1 100 ? 21.281 -4.516 -1.99 1 98.12 100 LEU A N 1
ATOM 854 C CA . LEU A 1 100 ? 20.844 -5.605 -2.857 1 98.12 100 LEU A CA 1
ATOM 855 C C . LEU A 1 100 ? 21.219 -6.957 -2.262 1 98.12 100 LEU A C 1
ATOM 857 O O . LEU A 1 100 ? 20.391 -7.871 -2.201 1 98.12 100 LEU A O 1
ATOM 861 N N . GLU A 1 101 ? 22.469 -7.062 -1.828 1 97.62 101 GLU A N 1
ATOM 862 C CA . GLU A 1 101 ? 22.938 -8.336 -1.289 1 97.62 101 GLU A CA 1
ATOM 863 C C . GLU A 1 101 ? 22.109 -8.766 -0.079 1 97.62 101 GLU A C 1
ATOM 865 O O . GLU A 1 101 ? 21.641 -9.898 -0.01 1 97.62 101 GLU A O 1
ATOM 870 N N . GLU A 1 102 ? 22 -7.879 0.816 1 98.06 102 GLU A N 1
ATOM 871 C CA . GLU A 1 102 ? 21.188 -8.141 2.006 1 98.06 102 GLU A CA 1
ATOM 872 C C . GLU A 1 102 ? 19.75 -8.453 1.634 1 98.06 102 GLU A C 1
ATOM 874 O O . GLU A 1 102 ? 19.141 -9.367 2.197 1 98.06 102 GLU A O 1
ATOM 879 N N . ALA A 1 103 ? 19.172 -7.738 0.702 1 98.56 103 ALA A N 1
ATOM 880 C CA . ALA A 1 103 ? 17.797 -7.922 0.252 1 98.56 103 ALA A CA 1
ATOM 881 C C . ALA A 1 103 ? 17.609 -9.305 -0.372 1 98.56 103 ALA A C 1
ATOM 883 O O . ALA A 1 103 ? 16.578 -9.953 -0.155 1 98.56 103 ALA A O 1
ATOM 884 N N . ILE A 1 104 ? 18.594 -9.727 -1.113 1 98.75 104 ILE A N 1
ATOM 885 C CA . ILE A 1 104 ? 18.516 -11.031 -1.758 1 98.75 104 ILE A CA 1
ATOM 886 C C . ILE A 1 104 ? 18.516 -12.133 -0.698 1 98.75 104 ILE A C 1
ATOM 888 O O . ILE A 1 104 ? 17.734 -13.078 -0.773 1 98.75 104 ILE A O 1
ATOM 892 N N . LEU A 1 105 ? 19.406 -11.969 0.254 1 98.38 105 LEU A N 1
ATOM 893 C CA . LEU A 1 105 ? 19.5 -12.953 1.33 1 98.38 105 LEU A CA 1
ATOM 894 C C . LEU A 1 105 ? 18.156 -13.094 2.045 1 98.38 105 LEU A C 1
ATOM 896 O O . LEU A 1 105 ? 17.641 -14.203 2.193 1 98.38 105 LEU A O 1
ATOM 900 N N . ASP A 1 106 ? 17.562 -12 2.434 1 98.19 106 ASP A N 1
ATOM 901 C CA . ASP A 1 106 ? 16.297 -11.984 3.158 1 98.19 106 ASP A CA 1
ATOM 902 C C . ASP A 1 106 ? 15.156 -12.5 2.281 1 98.19 106 ASP A C 1
ATOM 904 O O . ASP A 1 106 ? 14.352 -13.32 2.721 1 98.19 106 ASP A O 1
ATOM 908 N N . ALA A 1 107 ? 15.102 -12.023 1.081 1 98.75 107 ALA A N 1
ATOM 909 C CA . ALA A 1 107 ? 14.039 -12.391 0.149 1 98.75 107 ALA A CA 1
ATOM 910 C C . ALA A 1 107 ? 14.086 -13.883 -0.173 1 98.75 107 ALA A C 1
ATOM 912 O O . ALA A 1 107 ? 13.047 -14.531 -0.312 1 98.75 107 ALA A O 1
ATOM 913 N N . TYR A 1 108 ? 15.32 -14.375 -0.291 1 98.75 108 TYR A N 1
ATOM 914 C CA . TYR A 1 108 ? 15.461 -15.789 -0.648 1 98.75 108 TYR A CA 1
ATOM 915 C C . TYR A 1 108 ? 14.922 -16.688 0.46 1 98.75 108 TYR A C 1
ATOM 917 O O . TYR A 1 108 ? 14.297 -17.703 0.188 1 98.75 108 TYR A O 1
ATOM 925 N N . ASP A 1 109 ? 15.25 -16.312 1.651 1 98.44 109 ASP A N 1
ATOM 926 C CA . ASP A 1 109 ? 14.742 -17.078 2.783 1 98.44 109 ASP A CA 1
ATOM 927 C C . ASP A 1 109 ? 13.219 -17.156 2.75 1 98.44 109 ASP A C 1
ATOM 929 O O . ASP A 1 109 ? 12.641 -18.234 2.889 1 98.44 109 ASP A O 1
ATOM 933 N N . LEU A 1 110 ? 12.555 -16.062 2.506 1 98.56 110 LEU A N 1
ATOM 934 C CA . LEU A 1 110 ? 11.102 -16.016 2.396 1 98.56 110 LEU A CA 1
ATOM 935 C C . LEU A 1 110 ? 10.617 -16.75 1.15 1 98.56 110 LEU A C 1
ATOM 937 O O . LEU A 1 110 ? 9.57 -17.391 1.173 1 98.56 110 LEU A O 1
ATOM 941 N N . ALA A 1 111 ? 11.359 -16.609 0.099 1 98.75 111 ALA A N 1
ATOM 942 C CA . ALA A 1 111 ? 11.016 -17.281 -1.151 1 98.75 111 ALA A CA 1
ATOM 943 C C . ALA A 1 111 ? 10.969 -18.797 -0.967 1 98.75 111 ALA A C 1
ATOM 945 O O . ALA A 1 111 ? 10.078 -19.469 -1.498 1 98.75 111 ALA A O 1
ATOM 946 N N . LYS A 1 112 ? 11.938 -19.281 -0.225 1 98.62 112 LYS A N 1
ATOM 947 C CA . LYS A 1 112 ? 11.953 -20.719 0.053 1 98.62 112 LYS A CA 1
ATOM 948 C C . LYS A 1 112 ? 10.68 -21.156 0.768 1 98.62 112 LYS A C 1
ATOM 950 O O . LYS A 1 112 ? 10.047 -22.141 0.378 1 98.62 112 LYS A O 1
ATOM 955 N N . SER A 1 113 ? 10.352 -20.438 1.787 1 98.25 113 SER A N 1
ATOM 956 C CA . SER A 1 113 ? 9.141 -20.719 2.547 1 98.25 113 SER A CA 1
ATOM 957 C C . SER A 1 113 ? 7.902 -20.625 1.667 1 98.25 113 SER A C 1
ATOM 959 O O . SER A 1 113 ? 7.004 -21.469 1.754 1 98.25 113 SER A O 1
ATOM 961 N N . GLY A 1 114 ? 7.84 -19.656 0.872 1 98.38 114 GLY A N 1
ATOM 962 C CA . GLY A 1 114 ? 6.727 -19.484 -0.048 1 98.38 114 GLY A CA 1
ATOM 963 C C . GLY A 1 114 ? 6.609 -20.609 -1.06 1 98.38 114 GLY A C 1
ATOM 964 O O . GLY A 1 114 ? 5.508 -21.094 -1.33 1 98.38 114 GLY A O 1
ATOM 965 N N . ALA A 1 115 ? 7.73 -20.953 -1.619 1 98.31 115 ALA A N 1
ATOM 966 C CA . ALA A 1 115 ? 7.742 -22.062 -2.578 1 98.31 115 ALA A CA 1
ATOM 967 C C . ALA A 1 115 ? 7.242 -23.359 -1.937 1 98.31 115 ALA A C 1
ATOM 969 O O . ALA A 1 115 ? 6.465 -24.094 -2.543 1 98.31 115 ALA A O 1
ATOM 970 N N . GLU A 1 116 ? 7.719 -23.562 -0.726 1 98.44 116 GLU A N 1
ATOM 971 C CA . GLU A 1 116 ? 7.238 -24.734 0.003 1 98.44 116 GLU A CA 1
ATOM 972 C C . GLU A 1 116 ? 5.727 -24.688 0.188 1 98.44 116 GLU A C 1
ATOM 974 O O . GLU A 1 116 ? 5.035 -25.688 -0.058 1 98.44 116 GLU A O 1
ATOM 979 N N . LYS A 1 117 ? 5.285 -23.625 0.614 1 98 117 LYS A N 1
ATOM 980 C CA . LYS A 1 117 ? 3.859 -23.453 0.867 1 98 117 LYS A CA 1
ATOM 981 C C . LYS A 1 117 ? 3.039 -23.719 -0.392 1 98 117 LYS A C 1
ATOM 983 O O . LYS A 1 117 ? 1.983 -24.344 -0.328 1 98 117 LYS A O 1
ATOM 988 N N . GLU A 1 118 ? 3.547 -23.344 -1.515 1 96.44 118 GLU A N 1
ATOM 989 C CA . GLU A 1 118 ? 2.768 -23.406 -2.748 1 96.44 118 GLU A CA 1
ATOM 990 C C . GLU A 1 118 ? 2.959 -24.734 -3.467 1 96.44 118 GLU A C 1
ATOM 992 O O . GLU A 1 118 ? 2.1 -25.156 -4.246 1 96.44 118 GLU A O 1
ATOM 997 N N . THR A 1 119 ? 4.094 -25.391 -3.223 1 95.69 119 THR A N 1
ATOM 998 C CA . THR A 1 119 ? 4.422 -26.562 -4.012 1 95.69 119 THR A CA 1
ATOM 999 C C . THR A 1 119 ? 4.375 -27.828 -3.15 1 95.69 119 THR A C 1
ATOM 1001 O O . THR A 1 119 ? 4.324 -28.938 -3.672 1 95.69 119 THR A O 1
ATOM 1004 N N . GLY A 1 120 ? 4.547 -27.609 -1.781 1 96.88 120 GLY A N 1
ATOM 1005 C CA . GLY A 1 120 ? 4.668 -28.734 -0.884 1 96.88 120 GLY A CA 1
ATOM 1006 C C . GLY A 1 120 ? 6.082 -29.297 -0.809 1 96.88 120 GLY A C 1
ATOM 1007 O O . GLY A 1 120 ? 6.363 -30.172 -0.002 1 96.88 120 GLY A O 1
ATOM 1008 N N . ILE A 1 121 ? 7.004 -28.844 -1.644 1 96.81 121 ILE A N 1
ATOM 1009 C CA . ILE A 1 121 ? 8.406 -29.25 -1.593 1 96.81 121 ILE A CA 1
ATOM 1010 C C . ILE A 1 121 ? 9.078 -28.641 -0.362 1 96.81 121 ILE A C 1
ATOM 1012 O O . ILE A 1 121 ? 9.047 -27.422 -0.165 1 96.81 121 ILE A O 1
ATOM 1016 N N . PRO A 1 122 ? 9.633 -29.469 0.483 1 97.12 122 PRO A N 1
ATOM 1017 C CA . PRO A 1 122 ? 10.258 -28.938 1.696 1 97.12 122 PRO A CA 1
ATOM 1018 C C . PRO A 1 122 ? 11.344 -27.922 1.397 1 97.12 122 PRO A C 1
ATOM 1020 O O . PRO A 1 122 ? 12.141 -28.094 0.469 1 97.12 122 PRO A O 1
ATOM 1023 N N . SER A 1 123 ? 11.43 -26.906 2.176 1 96.5 123 SER A N 1
ATOM 1024 C CA . SER A 1 123 ? 12.406 -25.828 1.997 1 96.5 123 SER A CA 1
ATOM 1025 C C . SER A 1 123 ? 13.836 -26.375 2.037 1 96.5 123 SER A C 1
ATOM 1027 O O . SER A 1 123 ? 14.734 -25.828 1.396 1 96.5 123 SER A O 1
ATOM 1029 N N . ALA A 1 124 ? 14.016 -27.422 2.734 1 96 124 ALA A N 1
ATOM 1030 C CA . ALA A 1 124 ? 15.328 -28.047 2.861 1 96 124 ALA A CA 1
ATOM 1031 C C . ALA A 1 124 ? 15.797 -28.609 1.522 1 96 124 ALA A C 1
ATOM 1033 O O . ALA A 1 124 ? 16.984 -28.891 1.343 1 96 124 ALA A O 1
ATOM 1034 N N . SER A 1 125 ? 14.898 -28.844 0.558 1 96.38 125 SER A N 1
ATOM 1035 C CA . SER A 1 125 ? 15.234 -29.359 -0.767 1 96.38 125 SER A CA 1
ATOM 1036 C C . SER A 1 125 ? 15.844 -28.266 -1.64 1 96.38 125 SER A C 1
ATOM 1038 O O . SER A 1 125 ? 16.484 -28.547 -2.656 1 96.38 125 SER A O 1
ATOM 1040 N N . PHE A 1 126 ? 15.586 -27.078 -1.296 1 98 126 PHE A N 1
ATOM 1041 C CA . PHE A 1 126 ? 16.141 -25.953 -2.023 1 98 126 PHE A CA 1
ATOM 1042 C C . PHE A 1 126 ? 17.531 -25.609 -1.503 1 98 126 PHE A C 1
ATOM 1044 O O . PHE A 1 126 ? 17.859 -25.875 -0.341 1 98 126 PHE A O 1
ATOM 1051 N N . PRO A 1 127 ? 18.406 -24.953 -2.328 1 97.94 127 PRO A N 1
ATOM 1052 C CA . PRO A 1 127 ? 19.703 -24.484 -1.829 1 97.94 127 PRO A CA 1
ATOM 1053 C C . PRO A 1 127 ? 19.562 -23.578 -0.611 1 97.94 127 PRO A C 1
ATOM 1055 O O . PRO A 1 127 ? 18.641 -22.766 -0.536 1 97.94 127 PRO A O 1
ATOM 1058 N N . GLU A 1 128 ? 20.469 -23.703 0.283 1 97.31 128 GLU A N 1
ATOM 1059 C CA . GLU A 1 128 ? 20.453 -22.906 1.509 1 97.31 128 GLU A CA 1
ATOM 1060 C C . GLU A 1 128 ? 20.547 -21.406 1.204 1 97.31 128 GLU A C 1
ATOM 1062 O O . GLU A 1 128 ? 19.875 -20.594 1.851 1 97.31 128 GLU A O 1
ATOM 1067 N N . THR A 1 129 ? 21.422 -21.109 0.255 1 97.56 129 THR A N 1
ATOM 1068 C CA . THR A 1 129 ? 21.594 -19.734 -0.201 1 97.56 129 THR A CA 1
ATOM 1069 C C . THR A 1 129 ? 21.156 -19.594 -1.658 1 97.56 129 THR A C 1
ATOM 1071 O O . THR A 1 129 ? 21.125 -20.578 -2.398 1 97.56 129 THR A O 1
ATOM 1074 N N . CYS A 1 130 ? 20.75 -18.438 -2.037 1 98.5 130 CYS A N 1
ATOM 1075 C CA . CYS A 1 130 ? 20.297 -18.188 -3.402 1 98.5 130 CYS A CA 1
ATOM 1076 C C . CYS A 1 130 ? 21.344 -18.656 -4.41 1 98.5 130 CYS A C 1
ATOM 1078 O O . CYS A 1 130 ? 22.484 -18.172 -4.402 1 98.5 130 CYS A O 1
ATOM 1080 N N . PRO A 1 131 ? 20.969 -19.453 -5.25 1 97.75 131 PRO A N 1
ATOM 1081 C CA . PRO A 1 131 ? 21.969 -20.047 -6.148 1 97.75 131 PRO A CA 1
ATOM 1082 C C . PRO A 1 131 ? 22.25 -19.172 -7.367 1 97.75 131 PRO A C 1
ATOM 1084 O O . PRO A 1 131 ? 23.125 -19.5 -8.18 1 97.75 131 PRO A O 1
ATOM 1087 N N . TRP A 1 132 ? 21.578 -18.109 -7.496 1 98.12 132 TRP A N 1
ATOM 1088 C CA . TRP A 1 132 ? 21.719 -17.25 -8.672 1 98.12 132 TRP A CA 1
ATOM 1089 C C . TRP A 1 132 ? 22.234 -15.875 -8.281 1 98.12 132 TRP A C 1
ATOM 1091 O O . TRP A 1 132 ? 21.844 -15.328 -7.242 1 98.12 132 TRP A O 1
ATOM 1101 N N . GLU A 1 133 ? 23.047 -15.312 -9.125 1 96.94 133 GLU A N 1
ATOM 1102 C CA . GLU A 1 133 ? 23.453 -13.922 -8.969 1 96.94 133 GLU A CA 1
ATOM 1103 C C . GLU A 1 133 ? 22.391 -12.969 -9.484 1 96.94 133 GLU A C 1
ATOM 1105 O O . GLU A 1 133 ? 21.594 -13.32 -10.359 1 96.94 133 GLU A O 1
ATOM 1110 N N . TYR A 1 134 ? 22.438 -11.773 -8.969 1 98.06 134 TYR A N 1
ATOM 1111 C CA . TYR A 1 134 ? 21.469 -10.773 -9.391 1 98.06 134 TYR A CA 1
ATOM 1112 C C . TYR A 1 134 ? 21.484 -10.594 -10.906 1 98.06 134 TYR A C 1
ATOM 1114 O O . TYR A 1 134 ? 20.422 -10.609 -11.547 1 98.06 134 TYR A O 1
ATOM 1122 N N . GLU A 1 135 ? 22.656 -10.438 -11.469 1 97.25 135 GLU A N 1
ATOM 1123 C CA . GLU A 1 135 ? 22.781 -10.211 -12.898 1 97.25 135 GLU A CA 1
ATOM 1124 C C . GLU A 1 135 ? 22.234 -11.383 -13.703 1 97.25 135 GLU A C 1
ATOM 1126 O O . GLU A 1 135 ? 21.781 -11.219 -14.836 1 97.25 135 GLU A O 1
ATOM 1131 N N . GLN A 1 136 ? 22.234 -12.531 -13.07 1 97.81 136 GLN A N 1
ATOM 1132 C CA . GLN A 1 136 ? 21.734 -13.734 -13.719 1 97.81 136 GLN A CA 1
ATOM 1133 C C . GLN A 1 136 ? 20.219 -13.773 -13.695 1 97.81 136 GLN A C 1
ATOM 1135 O O . GLN A 1 136 ? 19.578 -13.867 -14.75 1 97.81 136 GLN A O 1
ATOM 1140 N N . PHE A 1 137 ? 19.625 -13.609 -12.539 1 98.19 137 PHE A N 1
ATOM 1141 C CA . PHE A 1 137 ? 18.203 -13.883 -12.461 1 98.19 137 PHE A CA 1
ATOM 1142 C C . PHE A 1 137 ? 17.391 -12.68 -12.93 1 98.19 137 PHE A C 1
ATOM 1144 O O . PHE A 1 137 ? 16.188 -12.781 -13.148 1 98.19 137 PHE A O 1
ATOM 1151 N N . ILE A 1 138 ? 18.016 -11.57 -13.094 1 98.12 138 ILE A N 1
ATOM 1152 C CA . ILE A 1 138 ? 17.312 -10.422 -13.656 1 98.12 138 ILE A CA 1
ATOM 1153 C C . ILE A 1 138 ? 17.344 -10.5 -15.18 1 98.12 138 ILE A C 1
ATOM 1155 O O . ILE A 1 138 ? 16.609 -9.766 -15.859 1 98.12 138 ILE A O 1
ATOM 1159 N N . ASN A 1 139 ? 18.203 -11.273 -15.758 1 97.75 139 ASN A N 1
ATOM 1160 C CA . ASN A 1 139 ? 18.328 -11.469 -17.203 1 97.75 139 ASN A CA 1
ATOM 1161 C C . ASN A 1 139 ? 17.094 -12.141 -17.781 1 97.75 139 ASN A C 1
ATOM 1163 O O . ASN A 1 139 ? 16.688 -13.219 -17.344 1 97.75 139 ASN A O 1
ATOM 1167 N N . PRO A 1 140 ? 16.5 -11.492 -18.781 1 97.75 140 PRO A N 1
ATOM 1168 C CA . PRO A 1 140 ? 15.273 -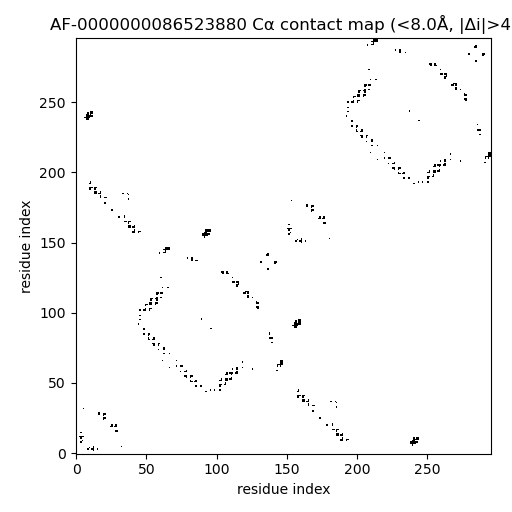12.039 -19.359 1 97.75 140 PRO A CA 1
ATOM 1169 C C . PRO A 1 140 ? 15.5 -13.391 -20.047 1 97.75 140 PRO A C 1
ATOM 1171 O O . PRO A 1 140 ? 14.555 -14.164 -20.203 1 97.75 140 PRO A O 1
ATOM 1174 N N . ASP A 1 141 ? 16.672 -13.719 -20.328 1 97.5 141 ASP A N 1
ATOM 1175 C CA . ASP A 1 141 ? 16.969 -14.945 -21.062 1 97.5 141 ASP A CA 1
ATOM 1176 C C . ASP A 1 141 ? 17.297 -16.094 -20.094 1 97.5 141 ASP A C 1
ATOM 1178 O O . ASP A 1 141 ? 17.484 -17.234 -20.531 1 97.5 141 ASP A O 1
ATOM 1182 N N . PHE A 1 142 ? 17.391 -15.797 -18.875 1 98.31 142 PHE A N 1
ATOM 1183 C CA . PHE A 1 142 ? 17.75 -16.812 -17.906 1 98.31 142 PHE A CA 1
ATOM 1184 C C . PHE A 1 142 ? 16.531 -17.594 -17.422 1 98.31 142 PHE A C 1
ATOM 1186 O O . PHE A 1 142 ? 15.57 -17 -16.922 1 98.31 142 PHE A O 1
ATOM 1193 N N . TRP A 1 143 ? 16.516 -18.875 -17.516 1 97.81 143 TRP A N 1
ATOM 1194 C CA . TRP A 1 143 ? 15.555 -19.828 -16.984 1 97.81 143 TRP A CA 1
ATOM 1195 C C . TRP A 1 143 ? 16.266 -21.016 -16.328 1 97.81 143 TRP A C 1
ATOM 1197 O O . TRP A 1 143 ? 17.047 -21.703 -16.984 1 97.81 143 TRP A O 1
ATOM 1207 N N . PRO A 1 144 ? 16.031 -21.234 -15.062 1 96.81 144 PRO A N 1
ATOM 1208 C CA . PRO A 1 144 ? 16.75 -22.344 -14.438 1 96.81 144 PRO A CA 1
ATOM 1209 C C . PRO A 1 144 ? 16.406 -23.703 -15.047 1 96.81 144 PRO A C 1
ATOM 1211 O O . PRO A 1 144 ? 15.25 -23.922 -15.43 1 96.81 144 PRO A O 1
ATOM 1214 N N . GLU A 1 145 ? 17.344 -24.594 -15.078 1 94.5 145 GLU A N 1
ATOM 1215 C CA . GLU A 1 145 ? 17.141 -25.938 -15.594 1 94.5 145 GLU A CA 1
ATOM 1216 C C . GLU A 1 145 ? 16.422 -26.828 -14.562 1 94.5 145 GLU A C 1
ATOM 1218 O O . GLU A 1 145 ? 16.703 -26.719 -13.367 1 94.5 145 GLU A O 1
ATOM 1223 N N . PRO A 1 146 ? 15.516 -27.719 -15.102 1 92.75 146 PRO A N 1
ATOM 1224 C CA . PRO A 1 146 ? 14.797 -28.594 -14.188 1 92.75 146 PRO A CA 1
ATOM 1225 C C . PRO A 1 146 ? 15.727 -29.484 -13.367 1 92.75 146 PRO A C 1
ATOM 1227 O O . PRO A 1 146 ? 16.766 -29.938 -13.867 1 92.75 146 PRO A O 1
ATOM 1230 N N . THR A 1 147 ? 15.383 -29.578 -12.055 1 81.81 147 THR A N 1
ATOM 1231 C CA . THR A 1 147 ? 16.125 -30.5 -11.195 1 81.81 147 THR A CA 1
ATOM 1232 C C . THR A 1 147 ? 15.609 -31.922 -11.344 1 81.81 147 THR A C 1
ATOM 1234 O O . THR A 1 147 ? 14.406 -32.125 -11.492 1 81.81 147 THR A O 1
ATOM 1237 N N . GLU A 1 148 ? 16.469 -32.938 -11.648 1 65.38 148 GLU A N 1
ATOM 1238 C CA . GLU A 1 148 ? 16.172 -34.344 -11.82 1 65.38 148 GLU A CA 1
ATOM 1239 C C . GLU A 1 148 ? 15.602 -34.938 -10.539 1 65.38 148 GLU A C 1
ATOM 1241 O O . GLU A 1 148 ? 15.922 -34.5 -9.438 1 65.38 148 GLU A O 1
ATOM 1246 N N . MET B 1 1 ? 28.828 16.578 -2.527 1 44.19 1 MET B N 1
ATOM 1247 C CA . MET B 1 1 ? 28.031 15.578 -3.23 1 44.19 1 MET B CA 1
ATOM 1248 C C . MET B 1 1 ? 26.672 16.141 -3.645 1 44.19 1 MET B C 1
ATOM 1250 O O . MET B 1 1 ? 26.078 16.938 -2.92 1 44.19 1 MET B O 1
ATOM 1254 N N . GLY B 1 2 ? 26.359 16.266 -4.898 1 58.34 2 GLY B N 1
ATOM 1255 C CA . GLY B 1 2 ? 25.203 17.016 -5.324 1 58.34 2 GLY B CA 1
ATOM 1256 C C . GLY B 1 2 ? 23.891 16.484 -4.762 1 58.34 2 GLY B C 1
ATOM 1257 O O . GLY B 1 2 ? 23.844 15.336 -4.297 1 58.34 2 GLY B O 1
ATOM 1258 N N . ALA B 1 3 ? 23.016 17.391 -4.336 1 67.19 3 ALA B N 1
ATOM 1259 C CA . ALA B 1 3 ? 21.719 17.047 -3.766 1 67.19 3 ALA B CA 1
ATOM 1260 C C . ALA B 1 3 ? 21.047 15.93 -4.562 1 67.19 3 ALA B C 1
ATOM 1262 O O . ALA B 1 3 ? 21.031 15.961 -5.797 1 67.19 3 ALA B O 1
ATOM 1263 N N . VAL B 1 4 ? 20.875 14.75 -3.926 1 82.88 4 VAL B N 1
ATOM 1264 C CA . VAL B 1 4 ? 20.156 13.641 -4.559 1 82.88 4 VAL B CA 1
ATOM 1265 C C . VAL B 1 4 ? 18.812 14.125 -5.07 1 82.88 4 VAL B C 1
ATOM 1267 O O . VAL B 1 4 ? 18.031 14.711 -4.32 1 82.88 4 VAL B O 1
ATOM 1270 N N . ALA B 1 5 ? 18.672 13.898 -6.457 1 85.62 5 ALA B N 1
ATOM 1271 C CA . ALA B 1 5 ? 17.438 14.359 -7.062 1 85.62 5 ALA B CA 1
ATOM 1272 C C . ALA B 1 5 ? 16.266 13.445 -6.699 1 85.62 5 ALA B C 1
ATOM 1274 O O . ALA B 1 5 ? 16.375 12.219 -6.801 1 85.62 5 ALA B O 1
ATOM 1275 N N . TYR B 1 6 ? 15.227 14.031 -6.238 1 91.31 6 TYR B N 1
ATOM 1276 C CA . TYR B 1 6 ? 13.992 13.398 -5.793 1 91.31 6 TYR B CA 1
ATOM 1277 C C . TYR B 1 6 ? 13.484 12.398 -6.832 1 91.31 6 TYR B C 1
ATOM 1279 O O . TYR B 1 6 ? 13.203 11.242 -6.504 1 91.31 6 TYR B O 1
ATOM 1287 N N . ASP B 1 7 ? 13.453 12.695 -8.086 1 89.25 7 ASP B N 1
ATOM 1288 C CA . ASP B 1 7 ? 12.867 11.883 -9.141 1 89.25 7 ASP B CA 1
ATOM 1289 C C . ASP B 1 7 ? 13.859 10.82 -9.625 1 89.25 7 ASP B C 1
ATOM 1291 O O . ASP B 1 7 ? 13.477 9.883 -10.328 1 89.25 7 ASP B O 1
ATOM 1295 N N . GLN B 1 8 ? 15.062 10.898 -9.18 1 92.88 8 GLN B N 1
ATOM 1296 C CA . GLN B 1 8 ? 16.094 10.016 -9.711 1 92.88 8 GLN B CA 1
ATOM 1297 C C . GLN B 1 8 ? 16.438 8.906 -8.719 1 92.88 8 GLN B C 1
ATOM 1299 O O . GLN B 1 8 ? 16.844 7.812 -9.125 1 92.88 8 GLN B O 1
ATOM 1304 N N . ASP B 1 9 ? 16.281 9.211 -7.5 1 96.88 9 ASP B N 1
ATOM 1305 C CA . ASP B 1 9 ? 16.641 8.234 -6.469 1 96.88 9 ASP B CA 1
ATOM 1306 C C . ASP B 1 9 ? 15.898 8.516 -5.168 1 96.88 9 ASP B C 1
ATOM 1308 O O . ASP B 1 9 ? 16.453 9.102 -4.238 1 96.88 9 ASP B O 1
ATOM 1312 N N . LEU B 1 10 ? 14.773 7.93 -5.043 1 96.81 10 LEU B N 1
ATOM 1313 C CA . LEU B 1 10 ? 13.906 8.219 -3.904 1 96.81 10 LEU B CA 1
ATOM 1314 C C . LEU B 1 10 ? 14.508 7.672 -2.615 1 96.81 10 LEU B C 1
ATOM 1316 O O . LEU B 1 10 ? 14.422 8.312 -1.564 1 96.81 10 LEU B O 1
ATOM 1320 N N . TYR B 1 11 ? 15.133 6.598 -2.676 1 97.62 11 TYR B N 1
ATOM 1321 C CA . TYR B 1 11 ? 15.75 5.965 -1.512 1 97.62 11 TYR B CA 1
ATOM 1322 C C . TYR B 1 11 ? 16.828 6.852 -0.918 1 97.62 11 TYR B C 1
ATOM 1324 O O . TYR B 1 11 ? 16.766 7.234 0.251 1 97.62 11 TYR B O 1
ATOM 1332 N N . SER B 1 12 ? 17.734 7.203 -1.731 1 97.81 12 SER B N 1
ATOM 1333 C CA . SER B 1 12 ? 18.859 8.016 -1.269 1 97.81 12 SER B CA 1
ATOM 1334 C C . SER B 1 12 ? 18.406 9.414 -0.881 1 97.81 12 SER B C 1
ATOM 1336 O O . SER B 1 12 ? 18.922 10 0.074 1 97.81 12 SER B O 1
ATOM 1338 N N . TRP B 1 13 ? 17.453 9.914 -1.673 1 98 13 TRP B N 1
ATOM 1339 C CA . TRP B 1 13 ? 16.875 11.219 -1.376 1 98 13 TRP B CA 1
ATOM 1340 C C . TRP B 1 13 ? 16.266 11.25 0.025 1 98 13 TRP B C 1
ATOM 1342 O O . TRP B 1 13 ? 16.531 12.164 0.804 1 98 13 TRP B O 1
ATOM 1352 N N . SER B 1 14 ? 15.5 10.258 0.327 1 97.88 14 SER B N 1
ATOM 1353 C CA . SER B 1 14 ? 14.828 10.203 1.622 1 97.88 14 SER B CA 1
ATOM 1354 C C . SER B 1 14 ? 15.836 10.141 2.764 1 97.88 14 SER B C 1
ATOM 1356 O O . SER B 1 14 ? 15.656 10.789 3.797 1 97.88 14 SER B O 1
ATOM 1358 N N . LEU B 1 15 ? 16.859 9.398 2.607 1 97.19 15 LEU B N 1
ATOM 1359 C CA . LEU B 1 15 ? 17.906 9.297 3.617 1 97.19 15 LEU B CA 1
ATOM 1360 C C . LEU B 1 15 ? 18.594 10.641 3.82 1 97.19 15 LEU B C 1
ATOM 1362 O O . LEU B 1 15 ? 18.812 11.07 4.957 1 97.19 15 LEU B O 1
ATOM 1366 N N . GLU B 1 16 ? 18.891 11.227 2.734 1 97.75 16 GLU B N 1
ATOM 1367 C CA . GLU B 1 16 ? 19.578 12.516 2.789 1 97.75 16 GLU B CA 1
ATOM 1368 C C . GLU B 1 16 ? 18.703 13.578 3.457 1 97.75 16 GLU B C 1
ATOM 1370 O O . GLU B 1 16 ? 19.172 14.328 4.312 1 97.75 16 GLU B O 1
ATOM 1375 N N . GLN B 1 17 ? 17.438 13.617 3.037 1 98.25 17 GLN B N 1
ATOM 1376 C CA . GLN B 1 17 ? 16.531 14.609 3.602 1 98.25 17 GLN B CA 1
ATOM 1377 C C . GLN B 1 17 ? 16.312 14.383 5.094 1 98.25 17 GLN B C 1
ATOM 1379 O O . GLN B 1 17 ? 16.266 15.328 5.875 1 98.25 17 GLN B O 1
ATOM 1384 N N . ALA B 1 18 ? 16.188 13.141 5.504 1 98.12 18 ALA B N 1
ATOM 1385 C CA . ALA B 1 18 ? 16.047 12.828 6.926 1 98.12 18 ALA B CA 1
ATOM 1386 C C . ALA B 1 18 ? 17.266 13.312 7.707 1 98.12 18 ALA B C 1
ATOM 1388 O O . ALA B 1 18 ? 17.141 13.898 8.781 1 98.12 18 ALA B O 1
ATOM 1389 N N . ARG B 1 19 ? 18.438 13.078 7.188 1 97.88 19 ARG B N 1
ATOM 1390 C CA . ARG B 1 19 ? 19.672 13.508 7.832 1 97.88 19 ARG B CA 1
ATOM 1391 C C . ARG B 1 19 ? 19.719 15.023 7.977 1 97.88 19 ARG B C 1
ATOM 1393 O O . ARG B 1 19 ? 20.016 15.539 9.055 1 97.88 19 ARG B O 1
ATOM 1400 N N . LEU B 1 20 ? 19.422 15.711 6.859 1 98.06 20 LEU B N 1
ATOM 1401 C CA . LEU B 1 20 ? 19.453 17.172 6.871 1 98.06 20 LEU B CA 1
ATOM 1402 C C . LEU B 1 20 ? 18.453 17.719 7.891 1 98.06 20 LEU B C 1
ATOM 1404 O O . LEU B 1 20 ? 18.75 18.688 8.594 1 98.06 20 LEU B O 1
ATOM 1408 N N . LEU B 1 21 ? 17.312 17.094 8 1 98 21 LEU B N 1
ATOM 1409 C CA . LEU B 1 21 ? 16.297 17.5 8.969 1 98 21 LEU B CA 1
ATOM 1410 C C . LEU B 1 21 ? 16.781 17.266 10.398 1 98 21 LEU B C 1
ATOM 1412 O O . LEU B 1 21 ? 16.625 18.125 11.266 1 98 21 LEU B O 1
ATOM 1416 N N . ARG B 1 22 ? 17.375 16.188 10.633 1 97.94 22 ARG B N 1
ATOM 1417 C CA . ARG B 1 22 ? 17.891 15.859 11.953 1 97.94 22 ARG B CA 1
ATOM 1418 C C . ARG B 1 22 ? 18.938 16.875 12.398 1 97.94 22 ARG B C 1
ATOM 1420 O O . ARG B 1 22 ? 19 17.25 13.57 1 97.94 22 ARG B O 1
ATOM 1427 N N . GLU B 1 23 ? 19.641 17.312 11.461 1 97.94 23 GLU B N 1
ATOM 1428 C CA . GLU B 1 23 ? 20.688 18.281 11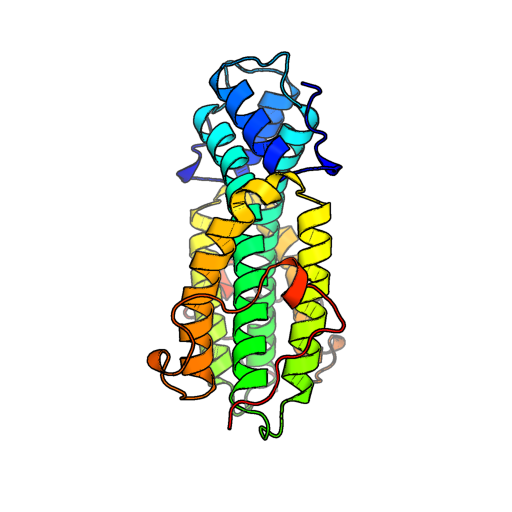.734 1 97.94 23 GLU B CA 1
ATOM 1429 C C . GLU B 1 23 ? 20.156 19.703 11.703 1 97.94 23 GLU B C 1
ATOM 1431 O O . GLU B 1 23 ? 20.906 20.672 11.859 1 97.94 23 GLU B O 1
ATOM 1436 N N . ARG B 1 24 ? 18.891 19.844 11.469 1 97.25 24 ARG B N 1
ATOM 1437 C CA . ARG B 1 24 ? 18.172 21.109 11.422 1 97.25 24 ARG B CA 1
ATOM 1438 C C . ARG B 1 24 ? 18.781 22.047 10.391 1 97.25 24 ARG B C 1
ATOM 1440 O O . ARG B 1 24 ? 18.891 23.25 10.625 1 97.25 24 ARG B O 1
ATOM 1447 N N . LYS B 1 25 ? 19.328 21.484 9.32 1 97.06 25 LYS B N 1
ATOM 1448 C CA . LYS B 1 25 ? 19.828 22.25 8.188 1 97.06 25 LYS B CA 1
ATOM 1449 C C . LYS B 1 25 ? 18.703 22.578 7.207 1 97.06 25 LYS B C 1
ATOM 1451 O O . LYS B 1 25 ? 18.719 22.125 6.059 1 97.06 25 LYS B O 1
ATOM 1456 N N . PHE B 1 26 ? 17.859 23.422 7.594 1 96.56 26 PHE B N 1
ATOM 1457 C CA . PHE B 1 26 ? 16.609 23.703 6.887 1 96.56 26 PHE B CA 1
ATOM 1458 C C . PHE B 1 26 ? 16.891 24.438 5.582 1 96.56 26 PHE B C 1
ATOM 1460 O O . PHE B 1 26 ? 16.062 24.438 4.672 1 96.56 26 PHE B O 1
ATOM 1467 N N . ASP B 1 27 ? 18.016 25 5.5 1 95.5 27 ASP B N 1
ATOM 1468 C CA . ASP B 1 27 ? 18.359 25.75 4.293 1 95.5 27 ASP B CA 1
ATOM 1469 C C . ASP B 1 27 ? 18.844 24.797 3.193 1 95.5 27 ASP B C 1
ATOM 1471 O O . ASP B 1 27 ? 18.953 25.203 2.031 1 95.5 27 ASP B O 1
ATOM 1475 N N . GLN B 1 28 ? 19.016 23.578 3.496 1 96.81 28 GLN B N 1
ATOM 1476 C CA . GLN B 1 28 ? 19.594 22.625 2.547 1 96.81 28 GLN B CA 1
ATOM 1477 C C . GLN B 1 28 ? 18.578 21.562 2.152 1 96.81 28 GLN B C 1
ATOM 1479 O O . GLN B 1 28 ? 18.828 20.766 1.236 1 96.81 28 GLN B O 1
ATOM 1484 N N . ILE B 1 29 ? 17.469 21.547 2.812 1 97.31 29 ILE B N 1
ATOM 1485 C CA . ILE B 1 29 ? 16.5 20.484 2.547 1 97.31 29 ILE B CA 1
ATOM 1486 C C . ILE B 1 29 ? 15.727 20.797 1.268 1 97.31 29 ILE B C 1
ATOM 1488 O O . ILE B 1 29 ? 15.656 21.953 0.847 1 97.31 29 ILE B O 1
ATOM 1492 N N . ASP B 1 30 ? 15.25 19.781 0.615 1 97.62 30 ASP B N 1
ATOM 1493 C CA . ASP B 1 30 ? 14.305 19.875 -0.495 1 97.62 30 ASP B CA 1
ATOM 1494 C C . ASP B 1 30 ? 12.883 20.094 0.012 1 97.62 30 ASP B C 1
ATOM 1496 O O . ASP B 1 30 ? 12.055 19.172 -0.033 1 97.62 30 ASP B O 1
ATOM 1500 N N . LEU B 1 31 ? 12.641 21.297 0.391 1 97.56 31 LEU B N 1
ATOM 1501 C CA . LEU B 1 31 ? 11.414 21.641 1.106 1 97.56 31 LEU B CA 1
ATOM 1502 C C . LEU B 1 31 ? 10.18 21.328 0.265 1 97.56 31 LEU B C 1
ATOM 1504 O O . LEU B 1 31 ? 9.195 20.797 0.777 1 97.56 31 LEU B O 1
ATOM 1508 N N . GLU B 1 32 ? 10.281 21.578 -0.97 1 97.5 32 GLU B N 1
ATOM 1509 C CA . GLU B 1 32 ? 9.141 21.375 -1.858 1 97.5 32 GLU B CA 1
ATOM 1510 C C . GLU B 1 32 ? 8.703 19.906 -1.864 1 97.5 32 GLU B C 1
ATOM 1512 O O . GLU B 1 32 ? 7.516 19.609 -1.688 1 97.5 32 GLU B O 1
ATOM 1517 N N . HIS B 1 33 ? 9.617 19 -2.031 1 97.81 33 HIS B N 1
ATOM 1518 C CA . HIS B 1 33 ? 9.25 17.594 -2.129 1 97.81 33 HIS B CA 1
ATOM 1519 C C . HIS B 1 33 ? 8.93 17.016 -0.755 1 97.81 33 HIS B C 1
ATOM 1521 O O . HIS B 1 33 ? 8.125 16.094 -0.642 1 97.81 33 HIS B O 1
ATOM 1527 N N . ILE B 1 34 ? 9.531 17.562 0.26 1 98.19 34 ILE B N 1
ATOM 1528 C CA . ILE B 1 34 ? 9.156 17.156 1.61 1 98.19 34 ILE B CA 1
ATOM 1529 C C . ILE B 1 34 ? 7.688 17.516 1.859 1 98.19 34 ILE B C 1
ATOM 1531 O O . ILE B 1 34 ? 6.926 16.672 2.361 1 98.19 34 ILE B O 1
ATOM 1535 N N . ILE B 1 35 ? 7.301 18.719 1.485 1 98.31 35 ILE B N 1
ATOM 1536 C CA . ILE B 1 35 ? 5.914 19.141 1.634 1 98.31 35 ILE B CA 1
ATOM 1537 C C . ILE B 1 35 ? 5.004 18.203 0.837 1 98.31 35 ILE B C 1
ATOM 1539 O O . ILE B 1 35 ? 3.965 17.766 1.336 1 98.31 35 ILE B O 1
ATOM 1543 N N . GLU B 1 36 ? 5.41 17.906 -0.346 1 97.56 36 GLU B N 1
ATOM 1544 C CA . GLU B 1 36 ? 4.629 17 -1.185 1 97.56 36 GLU B CA 1
ATOM 1545 C C . GLU B 1 36 ? 4.414 15.648 -0.494 1 97.56 36 GLU B C 1
ATOM 1547 O O . GLU B 1 36 ? 3.299 15.125 -0.477 1 97.56 36 GLU B O 1
ATOM 1552 N N . GLU B 1 37 ? 5.477 15.117 0.076 1 97.81 37 GLU B N 1
ATOM 1553 C CA . GLU B 1 37 ? 5.391 13.82 0.749 1 97.81 37 GLU B CA 1
ATOM 1554 C C . GLU B 1 37 ? 4.457 13.891 1.954 1 97.81 37 GLU B C 1
ATOM 1556 O O . GLU B 1 37 ? 3.695 12.953 2.207 1 97.81 37 GLU B O 1
ATOM 1561 N N . ILE B 1 38 ? 4.504 14.938 2.664 1 97.81 38 ILE B N 1
ATOM 1562 C CA . ILE B 1 38 ? 3.66 15.102 3.842 1 97.81 38 ILE B CA 1
ATOM 1563 C C . ILE B 1 38 ? 2.205 15.266 3.412 1 97.81 38 ILE B C 1
ATOM 1565 O O . ILE B 1 38 ? 1.303 14.672 4.008 1 97.81 38 ILE B O 1
ATOM 1569 N N . GLU B 1 39 ? 1.952 15.992 2.363 1 96.94 39 GLU B N 1
ATOM 1570 C CA . GLU B 1 39 ? 0.607 16.156 1.819 1 96.94 39 GLU B CA 1
ATOM 1571 C C . GLU B 1 39 ? 0.067 14.828 1.284 1 96.94 39 GLU B C 1
ATOM 1573 O O . GLU B 1 39 ? -1.132 14.562 1.379 1 96.94 39 GLU B O 1
ATOM 1578 N N . ASP B 1 40 ? 0.953 14.086 0.739 1 97.06 40 ASP B N 1
ATOM 1579 C CA . ASP B 1 40 ? 0.551 12.797 0.193 1 97.06 40 ASP B CA 1
ATOM 1580 C C . ASP B 1 40 ? -0.003 11.883 1.287 1 97.06 40 ASP B C 1
ATOM 1582 O O . ASP B 1 40 ? -0.866 11.047 1.024 1 97.06 40 ASP B O 1
ATOM 1586 N N . MET B 1 41 ? 0.447 12.031 2.463 1 96.94 41 MET B N 1
ATOM 1587 C CA . MET B 1 41 ? -0.065 11.242 3.578 1 96.94 41 MET B CA 1
ATOM 1588 C C . MET B 1 41 ? -1.551 11.508 3.797 1 96.94 41 MET B C 1
ATOM 1590 O O . MET B 1 41 ? -2.336 10.57 3.951 1 96.94 41 MET B O 1
ATOM 1594 N N . SER B 1 42 ? -1.942 12.805 3.775 1 96.81 42 SER B N 1
ATOM 1595 C CA . SER B 1 42 ? -3.355 13.125 3.939 1 96.81 42 SER B CA 1
ATOM 1596 C C . SER B 1 42 ? -4.188 12.578 2.783 1 96.81 42 SER B C 1
ATOM 1598 O O . SER B 1 42 ? -5.297 12.094 2.988 1 96.81 42 SER B O 1
ATOM 1600 N N . LYS B 1 43 ? -3.633 12.625 1.635 1 97.25 43 LYS B N 1
ATOM 1601 C CA . LYS B 1 43 ? -4.312 12.07 0.469 1 97.25 43 LYS B CA 1
ATOM 1602 C C . LYS B 1 43 ? -4.516 10.562 0.614 1 97.25 43 LYS B C 1
ATOM 1604 O O . LYS B 1 43 ? -5.566 10.039 0.254 1 97.25 43 LYS B O 1
ATOM 1609 N N . SER B 1 44 ? -3.5 10 1.146 1 97.38 44 SER B N 1
ATOM 1610 C CA . SER B 1 44 ? -3.564 8.555 1.346 1 97.38 44 SER B CA 1
ATOM 1611 C C . SER B 1 44 ? -4.66 8.18 2.34 1 97.38 44 SER B C 1
ATOM 1613 O O . SER B 1 44 ? -5.406 7.227 2.115 1 97.38 44 SER B O 1
ATOM 1615 N N . GLU B 1 45 ? -4.73 8.859 3.4 1 97.94 45 GLU B N 1
ATOM 1616 C CA . GLU B 1 45 ? -5.758 8.586 4.398 1 97.94 45 GLU B CA 1
ATOM 1617 C C . GLU B 1 45 ? -7.156 8.789 3.818 1 97.94 45 GLU B C 1
ATOM 1619 O O . GLU B 1 45 ? -8.07 8.016 4.105 1 97.94 45 GLU B O 1
ATOM 1624 N N . LYS B 1 46 ? -7.324 9.797 3.057 1 97.94 46 LYS B N 1
ATOM 1625 C CA . LYS B 1 46 ? -8.609 10.039 2.398 1 97.94 46 LYS B CA 1
ATOM 1626 C C . LYS B 1 46 ? -8.938 8.922 1.415 1 97.94 46 LYS B C 1
ATOM 1628 O O . LYS B 1 46 ? -10.078 8.461 1.359 1 97.94 46 LYS B O 1
ATOM 1633 N N . ARG B 1 47 ? -7.996 8.516 0.684 1 97.94 47 ARG B N 1
ATOM 1634 C CA . ARG B 1 47 ? -8.188 7.422 -0.266 1 97.94 47 ARG B CA 1
ATOM 1635 C C . ARG B 1 47 ? -8.602 6.141 0.45 1 97.94 47 ARG B C 1
ATOM 1637 O O . ARG B 1 47 ? -9.453 5.398 -0.036 1 97.94 47 ARG B O 1
ATOM 1644 N N . ALA B 1 48 ? -7.887 5.871 1.571 1 98.5 48 ALA B N 1
ATOM 1645 C CA . ALA B 1 48 ? -8.25 4.699 2.361 1 98.5 48 ALA B CA 1
ATOM 1646 C C . ALA B 1 48 ? -9.719 4.766 2.795 1 98.5 48 ALA B C 1
ATOM 1648 O O . ALA B 1 48 ? -10.445 3.777 2.689 1 98.5 48 ALA B O 1
ATOM 1649 N N . LEU B 1 49 ? -10.125 5.883 3.26 1 98.69 49 LEU B N 1
ATOM 1650 C CA . LEU B 1 49 ? -11.523 6.09 3.617 1 98.69 49 LEU B CA 1
ATOM 1651 C C . LEU B 1 49 ? -12.438 5.742 2.449 1 98.69 49 LEU B C 1
ATOM 1653 O O . LEU B 1 49 ? -13.391 4.969 2.607 1 98.69 49 LEU B O 1
ATOM 1657 N N . GLU B 1 50 ? -12.117 6.266 1.315 1 98.62 50 GLU B N 1
ATOM 1658 C CA . GLU B 1 50 ? -12.93 6.039 0.121 1 98.62 50 GLU B CA 1
ATOM 1659 C C . GLU B 1 50 ? -12.945 4.562 -0.259 1 98.62 50 GLU B C 1
ATOM 1661 O O . GLU B 1 50 ? -13.984 4.039 -0.682 1 98.62 50 GLU B O 1
ATOM 1666 N N . SER B 1 51 ? -11.836 3.979 -0.059 1 98.62 51 SER B N 1
ATOM 1667 C CA . SER B 1 51 ? -11.734 2.561 -0.389 1 98.62 51 SER B CA 1
ATOM 1668 C C . SER B 1 51 ? -12.609 1.713 0.527 1 98.62 51 SER B C 1
ATOM 1670 O O . SER B 1 51 ? -13.32 0.824 0.063 1 98.62 51 SER B O 1
ATOM 1672 N N . PHE B 1 52 ? -12.5 1.965 1.799 1 98.75 52 PHE B N 1
ATOM 1673 C CA . PHE B 1 52 ? -13.336 1.241 2.75 1 98.75 52 PHE B CA 1
ATOM 1674 C C . PHE B 1 52 ? -14.812 1.461 2.447 1 98.75 52 PHE B C 1
ATOM 1676 O O . PHE B 1 52 ? -15.602 0.511 2.432 1 98.75 52 PHE B O 1
ATOM 1683 N N . LEU B 1 53 ? -15.188 2.658 2.193 1 98.88 53 LEU B N 1
ATOM 1684 C CA . LEU B 1 53 ? -16.562 3.01 1.881 1 98.88 53 LEU B CA 1
ATOM 1685 C C . LEU B 1 53 ? -17.031 2.305 0.613 1 98.88 53 LEU B C 1
ATOM 1687 O O . LEU B 1 53 ? -18.141 1.749 0.576 1 98.88 53 LEU B O 1
ATOM 1691 N N . GLU B 1 54 ? -16.219 2.4 -0.408 1 98.88 54 GLU B N 1
ATOM 1692 C CA . GLU B 1 54 ? -16.562 1.787 -1.689 1 98.88 54 GLU B CA 1
ATOM 1693 C C . GLU B 1 54 ? -16.844 0.298 -1.528 1 98.88 54 GLU B C 1
ATOM 1695 O O . GLU B 1 54 ? -17.891 -0.19 -1.989 1 98.88 54 GLU B O 1
ATOM 1700 N N . THR B 1 55 ? -15.969 -0.366 -0.844 1 98.88 55 THR B N 1
ATOM 1701 C CA . THR B 1 55 ? -16.125 -1.805 -0.657 1 98.88 55 THR B CA 1
ATOM 1702 C C . THR B 1 55 ? -17.359 -2.111 0.177 1 98.88 55 THR B C 1
ATOM 1704 O O . THR B 1 55 ? -18.141 -3.014 -0.157 1 98.88 55 THR B O 1
ATOM 1707 N N . LEU B 1 56 ? -17.547 -1.396 1.236 1 98.88 56 LEU B N 1
ATOM 1708 C CA . LEU B 1 56 ? -18.703 -1.604 2.104 1 98.88 56 LEU B CA 1
ATOM 1709 C C . LEU B 1 56 ? -20 -1.39 1.339 1 98.88 56 LEU B C 1
ATOM 1711 O O . LEU B 1 56 ? -20.891 -2.256 1.342 1 98.88 56 LEU B O 1
A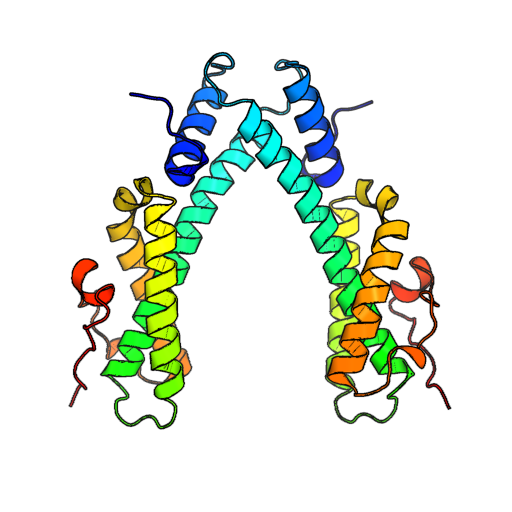TOM 1715 N N . LEU B 1 57 ? -20.109 -0.262 0.646 1 98.81 57 LEU B N 1
ATOM 1716 C CA . LEU B 1 57 ? -21.344 0.105 -0.047 1 98.81 57 LEU B CA 1
ATOM 1717 C C . LEU B 1 57 ? -21.625 -0.854 -1.198 1 98.81 57 LEU B C 1
ATOM 1719 O O . LEU B 1 57 ? -22.781 -1.203 -1.454 1 98.81 57 LEU B O 1
ATOM 1723 N N . MET B 1 58 ? -20.547 -1.262 -1.929 1 98.88 58 MET B N 1
ATOM 1724 C CA . MET B 1 58 ? -20.719 -2.254 -2.988 1 98.88 58 MET B CA 1
ATOM 1725 C C . MET B 1 58 ? -21.359 -3.529 -2.445 1 98.88 58 MET B C 1
ATOM 1727 O O . MET B 1 58 ? -22.312 -4.035 -3.02 1 98.88 58 MET B O 1
ATOM 1731 N N . HIS B 1 59 ? -20.891 -3.984 -1.314 1 98.75 59 HIS B N 1
ATOM 1732 C CA . HIS B 1 59 ? -21.359 -5.246 -0.764 1 98.75 59 HIS B CA 1
ATOM 1733 C C . HIS B 1 59 ? -22.75 -5.09 -0.138 1 98.75 59 HIS B C 1
ATOM 1735 O O . HIS B 1 59 ? -23.531 -6.035 -0.116 1 98.75 59 HIS B O 1
ATOM 1741 N N . LEU B 1 60 ? -23.047 -3.914 0.393 1 98.62 60 LEU B N 1
ATOM 1742 C CA . LEU B 1 60 ? -24.406 -3.672 0.856 1 98.62 60 LEU B CA 1
ATOM 1743 C C . LEU B 1 60 ? -25.391 -3.701 -0.308 1 98.62 60 LEU B C 1
ATOM 1745 O O . LEU B 1 60 ? -26.5 -4.227 -0.177 1 98.62 60 LEU B O 1
ATOM 1749 N N . LEU B 1 61 ? -25.047 -3.104 -1.435 1 98.38 61 LEU B N 1
ATOM 1750 C CA . LEU B 1 61 ? -25.891 -3.172 -2.631 1 98.38 61 LEU B CA 1
ATOM 1751 C C . LEU B 1 61 ? -26.094 -4.617 -3.068 1 98.38 61 LEU B C 1
ATOM 1753 O O . LEU B 1 61 ? -27.219 -5.035 -3.342 1 98.38 61 LEU B O 1
ATOM 1757 N N . LYS B 1 62 ? -24.984 -5.332 -3.133 1 98.19 62 LYS B N 1
ATOM 1758 C CA . LYS B 1 62 ? -25.094 -6.738 -3.514 1 98.19 62 LYS B CA 1
ATOM 1759 C C . LYS B 1 62 ? -26.016 -7.496 -2.557 1 98.19 62 LYS B C 1
ATOM 1761 O O . LYS B 1 62 ? -26.812 -8.336 -2.982 1 98.19 62 LYS B O 1
ATOM 1766 N N . TRP B 1 63 ? -25.844 -7.258 -1.291 1 97.81 63 TRP B N 1
ATOM 1767 C CA . TRP B 1 63 ? -26.641 -7.879 -0.248 1 97.81 63 TRP B CA 1
ATOM 1768 C C . TRP B 1 63 ? -28.125 -7.605 -0.479 1 97.81 63 TRP B C 1
ATOM 1770 O O . TRP B 1 63 ? -28.953 -8.523 -0.397 1 97.81 63 TRP B O 1
ATOM 1780 N N . GLN B 1 64 ? -28.469 -6.41 -0.788 1 97.62 64 GLN B N 1
ATOM 1781 C CA . GLN B 1 64 ? -29.859 -5.973 -0.932 1 97.62 64 GLN B CA 1
ATOM 1782 C C . GLN B 1 64 ? -30.453 -6.477 -2.238 1 97.62 64 GLN B C 1
ATOM 1784 O O . GLN B 1 64 ? -31.609 -6.898 -2.27 1 97.62 64 GLN B O 1
ATOM 1789 N N . TYR B 1 65 ? -29.75 -6.559 -3.293 1 97.38 65 TYR B N 1
ATOM 1790 C CA . TYR B 1 65 ? -30.344 -6.727 -4.621 1 97.38 65 TYR B CA 1
ATOM 1791 C C . TYR B 1 65 ? -30.141 -8.156 -5.121 1 97.38 65 TYR B C 1
ATOM 1793 O O . TYR B 1 65 ? -30.75 -8.555 -6.117 1 97.38 65 TYR B O 1
ATOM 1801 N N . GLN B 1 66 ? -29.297 -8.883 -4.414 1 96.25 66 GLN B N 1
ATOM 1802 C CA . GLN B 1 66 ? -29.141 -10.305 -4.711 1 96.25 66 GLN B CA 1
ATOM 1803 C C . GLN B 1 66 ? -29.344 -11.156 -3.457 1 96.25 66 GLN B C 1
ATOM 1805 O O . GLN B 1 66 ? -28.438 -11.883 -3.039 1 96.25 66 GLN B O 1
ATOM 1810 N N . PRO B 1 67 ? -30.531 -11.172 -2.955 1 94.06 67 PRO B N 1
ATOM 1811 C CA . PRO B 1 67 ? -30.781 -11.789 -1.655 1 94.06 67 PRO B CA 1
ATOM 1812 C C . PRO B 1 67 ? -30.656 -13.312 -1.694 1 94.06 67 PRO B C 1
ATOM 1814 O O . PRO B 1 67 ? -30.5 -13.953 -0.65 1 94.06 67 PRO B O 1
ATOM 1817 N N . PHE B 1 68 ? -30.594 -13.93 -2.871 1 92.69 68 PHE B N 1
ATOM 1818 C CA . PHE B 1 68 ? -30.594 -15.383 -2.939 1 92.69 68 PHE B CA 1
ATOM 1819 C C . PHE B 1 68 ? -29.281 -15.914 -3.48 1 92.69 68 PHE B C 1
ATOM 1821 O O . PHE B 1 68 ? -29.203 -17.047 -3.936 1 92.69 68 PHE B O 1
ATOM 1828 N N . TYR B 1 69 ? -28.344 -15.039 -3.447 1 93.31 69 TYR B N 1
ATOM 1829 C CA . TYR B 1 69 ? -27.031 -15.477 -3.895 1 93.31 69 TYR B CA 1
ATOM 1830 C C . TYR B 1 69 ? -26.438 -16.484 -2.922 1 93.31 69 TYR B C 1
ATOM 1832 O O . TYR B 1 69 ? -26.469 -16.281 -1.706 1 93.31 69 TYR B O 1
ATOM 1840 N N . ILE B 1 70 ? -25.875 -17.531 -3.359 1 92.5 70 ILE B N 1
ATOM 1841 C CA . ILE B 1 70 ? -25.406 -18.656 -2.566 1 92.5 70 ILE B CA 1
ATOM 1842 C C . ILE B 1 70 ? -24.172 -18.25 -1.767 1 92.5 70 ILE B C 1
ATOM 1844 O O . ILE B 1 70 ? -23.969 -18.703 -0.639 1 92.5 70 ILE B O 1
ATOM 1848 N N . GLY B 1 71 ? -23.391 -17.359 -2.191 1 92.94 71 GLY B N 1
ATOM 1849 C CA . GLY B 1 71 ? -22.141 -16.969 -1.56 1 92.94 71 GLY B CA 1
ATOM 1850 C C . GLY B 1 71 ? -22.281 -15.742 -0.664 1 92.94 71 GLY B C 1
ATOM 1851 O O . GLY B 1 71 ? -21.312 -15.023 -0.421 1 92.94 71 GLY B O 1
ATOM 1852 N N . ARG B 1 72 ? -23.391 -15.578 -0.163 1 94.25 72 ARG B N 1
ATOM 1853 C CA . ARG B 1 72 ? -23.703 -14.359 0.585 1 94.25 72 ARG B CA 1
ATOM 1854 C C . ARG B 1 72 ? -22.906 -14.297 1.882 1 94.25 72 ARG B C 1
ATOM 1856 O O . ARG B 1 72 ? -22.656 -13.219 2.412 1 94.25 72 ARG B O 1
ATOM 1863 N N . ARG B 1 73 ? -22.547 -15.469 2.344 1 95.81 73 ARG B N 1
ATOM 1864 C CA . ARG B 1 73 ? -21.766 -15.516 3.576 1 95.81 73 ARG B CA 1
ATOM 1865 C C . ARG B 1 73 ? -20.469 -14.719 3.434 1 95.81 73 ARG B C 1
ATOM 1867 O O . ARG B 1 73 ? -20.078 -14 4.355 1 95.81 73 ARG B O 1
ATOM 1874 N N . SER B 1 74 ? -19.812 -14.828 2.342 1 96.75 74 SER B N 1
ATOM 1875 C CA . SER B 1 74 ? -18.578 -14.078 2.105 1 96.75 74 SER B CA 1
ATOM 1876 C C . SER B 1 74 ? -18.828 -12.57 2.109 1 96.75 74 SER B C 1
ATOM 1878 O O . SER B 1 74 ? -18.016 -11.797 2.594 1 96.75 74 SER B O 1
ATOM 1880 N N . TRP B 1 75 ? -19.984 -12.18 1.574 1 97.31 75 TRP B N 1
ATOM 1881 C CA . TRP B 1 75 ? -20.344 -10.766 1.572 1 97.31 75 TRP B CA 1
ATOM 1882 C C . TRP B 1 75 ? -20.562 -10.258 2.992 1 97.31 75 TRP B C 1
ATOM 1884 O O . TRP B 1 75 ? -20.125 -9.164 3.338 1 97.31 75 TRP B O 1
ATOM 1894 N N . GLU B 1 76 ? -21.219 -11.07 3.729 1 97.75 76 GLU B N 1
ATOM 1895 C CA . GLU B 1 76 ? -21.469 -10.742 5.133 1 97.75 76 GLU B CA 1
ATOM 1896 C C . GLU B 1 76 ? -20.156 -10.477 5.867 1 97.75 76 GLU B C 1
ATOM 1898 O O . GLU B 1 76 ? -20.016 -9.469 6.566 1 97.75 76 GLU B O 1
ATOM 1903 N N . LEU B 1 77 ? -19.234 -11.375 5.699 1 98.44 77 LEU B N 1
ATOM 1904 C CA . LEU B 1 77 ? -17.938 -11.25 6.355 1 98.44 77 LEU B CA 1
ATOM 1905 C C . LEU B 1 77 ? -17.219 -9.992 5.891 1 98.44 77 LEU B C 1
ATOM 1907 O O . LEU B 1 77 ? -16.594 -9.297 6.691 1 98.44 77 LEU B O 1
ATOM 1911 N N . THR B 1 78 ? -17.281 -9.68 4.598 1 98.5 78 THR B N 1
ATOM 1912 C CA . THR B 1 78 ? -16.656 -8.477 4.047 1 98.5 78 THR B CA 1
ATOM 1913 C C . THR B 1 78 ? -17.281 -7.223 4.645 1 98.5 78 THR B C 1
ATOM 1915 O O . THR B 1 78 ? -16.578 -6.301 5.051 1 98.5 78 THR B O 1
ATOM 1918 N N . ILE B 1 79 ? -18.562 -7.203 4.715 1 98.69 79 ILE B N 1
ATOM 1919 C CA . ILE B 1 79 ? -19.281 -6.059 5.262 1 98.69 79 ILE B CA 1
ATOM 1920 C C . ILE B 1 79 ? -18.844 -5.816 6.707 1 98.69 79 ILE B C 1
ATOM 1922 O O . ILE B 1 79 ? -18.516 -4.688 7.082 1 98.69 79 ILE B O 1
ATOM 1926 N N . ILE B 1 80 ? -18.828 -6.859 7.477 1 98.75 80 ILE B N 1
ATOM 1927 C CA . ILE B 1 80 ? -18.438 -6.77 8.875 1 98.75 80 ILE B CA 1
ATOM 1928 C C . ILE B 1 80 ? -17 -6.242 8.977 1 98.75 80 ILE B C 1
ATOM 1930 O O . ILE B 1 80 ? -16.719 -5.332 9.758 1 98.75 80 ILE B O 1
ATOM 1934 N N . GLU B 1 81 ? -16.188 -6.75 8.188 1 98.75 81 GLU B N 1
ATOM 1935 C CA . GLU B 1 81 ? -14.781 -6.355 8.188 1 98.75 81 GLU B CA 1
ATOM 1936 C C . GLU B 1 81 ? -14.617 -4.887 7.805 1 98.75 81 GLU B C 1
ATOM 1938 O O . GLU B 1 81 ? -13.875 -4.148 8.453 1 98.75 81 GLU B O 1
ATOM 1943 N N . GLN B 1 82 ? -15.266 -4.469 6.73 1 98.75 82 GLN B N 1
ATOM 1944 C CA . GLN B 1 82 ? -15.117 -3.096 6.262 1 98.75 82 GLN B CA 1
ATOM 1945 C C . GLN B 1 82 ? -15.672 -2.104 7.277 1 98.75 82 GLN B C 1
ATOM 1947 O O . GLN B 1 82 ? -15.141 -1.004 7.438 1 98.75 82 GLN B O 1
ATOM 1952 N N . ARG B 1 83 ? -16.734 -2.484 7.973 1 98.81 83 ARG B N 1
ATOM 1953 C CA . ARG B 1 83 ? -17.25 -1.644 9.047 1 98.81 83 ARG B CA 1
ATOM 1954 C C . ARG B 1 83 ? -16.203 -1.464 10.148 1 98.81 83 ARG B C 1
ATOM 1956 O O . ARG B 1 83 ? -16.016 -0.355 10.648 1 98.81 83 ARG B O 1
ATOM 1963 N N . LYS B 1 84 ? -15.539 -2.543 10.492 1 98.69 84 LYS B N 1
ATOM 1964 C CA . LYS B 1 84 ? -14.492 -2.479 11.508 1 98.69 84 LYS B CA 1
ATOM 1965 C C . LYS B 1 84 ? -13.336 -1.596 11.047 1 98.69 84 LYS B C 1
ATOM 1967 O O . LYS B 1 84 ? -12.852 -0.752 11.805 1 98.69 84 LYS B O 1
ATOM 1972 N N . ARG B 1 85 ? -12.906 -1.788 9.844 1 98.56 85 ARG B N 1
ATOM 1973 C CA . ARG B 1 85 ? -11.805 -1.007 9.281 1 98.56 85 ARG B CA 1
ATOM 1974 C C . ARG B 1 85 ? -12.156 0.477 9.234 1 98.56 85 ARG B C 1
ATOM 1976 O O . ARG B 1 85 ? -11.336 1.324 9.586 1 98.56 85 ARG B O 1
ATOM 1983 N N . LEU B 1 86 ? -13.344 0.734 8.797 1 98.5 86 LEU B N 1
ATOM 1984 C CA . LEU B 1 86 ? -13.812 2.113 8.703 1 98.5 86 LEU B CA 1
ATOM 1985 C C . LEU B 1 86 ? -13.82 2.777 10.078 1 98.5 86 LEU B C 1
ATOM 1987 O O . LEU B 1 86 ? -13.336 3.902 10.234 1 98.5 86 LEU B O 1
ATOM 1991 N N . LYS B 1 87 ? -14.359 2.115 11.023 1 98.19 87 LYS B N 1
ATOM 1992 C CA . LYS B 1 87 ? -14.414 2.656 12.375 1 98.19 87 LYS B CA 1
ATOM 1993 C C . LYS B 1 87 ? -13.016 2.928 12.922 1 98.19 87 LYS B C 1
ATOM 1995 O O . LYS B 1 87 ? -12.766 3.992 13.484 1 98.19 87 LYS B O 1
ATOM 2000 N N . LYS B 1 88 ? -12.172 1.962 12.789 1 98.25 88 LYS B N 1
ATOM 2001 C CA . LYS B 1 88 ? -10.789 2.133 13.234 1 98.25 88 LYS B CA 1
ATOM 2002 C C . LYS B 1 88 ? -10.117 3.297 12.508 1 98.25 88 LYS B C 1
ATOM 2004 O O . LYS B 1 88 ? -9.469 4.133 13.141 1 98.25 88 LYS B O 1
ATOM 2009 N N . HIS B 1 89 ? -10.297 3.373 11.203 1 98.31 89 HIS B N 1
ATOM 2010 C CA . HIS B 1 89 ? -9.688 4.414 10.383 1 98.31 89 HIS B CA 1
ATOM 2011 C C . HIS B 1 89 ? -10.172 5.801 10.805 1 98.31 89 HIS B C 1
ATOM 2013 O O . HIS B 1 89 ? -9.375 6.73 10.93 1 98.31 89 HIS B O 1
ATOM 2019 N N . MET B 1 90 ? -11.445 5.934 11.055 1 97.94 90 MET B N 1
ATOM 2020 C CA . MET B 1 90 ? -12.023 7.211 11.453 1 97.94 90 MET B CA 1
ATOM 2021 C C . MET B 1 90 ? -11.531 7.621 12.836 1 97.94 90 MET B C 1
ATOM 2023 O O . MET B 1 90 ? -11.344 8.812 13.109 1 97.94 90 MET B O 1
ATOM 2027 N N . ARG B 1 91 ? -11.344 6.645 13.68 1 97.12 91 ARG B N 1
ATOM 2028 C CA . ARG B 1 91 ? -10.812 6.922 15.016 1 97.12 91 ARG B CA 1
ATOM 2029 C C . ARG B 1 91 ? -9.383 7.457 14.93 1 97.12 91 ARG B C 1
ATOM 2031 O O . ARG B 1 91 ? -9.008 8.352 15.695 1 97.12 91 ARG B O 1
ATOM 2038 N N . GLU B 1 92 ? -8.633 6.977 14.016 1 97.19 92 GLU B N 1
ATOM 2039 C CA . GLU B 1 92 ? -7.234 7.363 13.852 1 97.19 92 GLU B CA 1
ATOM 2040 C C . GLU B 1 92 ? -7.105 8.641 13.031 1 97.19 92 GLU B C 1
ATOM 2042 O O . GLU B 1 92 ? -6.039 9.258 12.992 1 97.19 92 GLU B O 1
ATOM 2047 N N . ASN B 1 93 ? -8.148 9.023 12.367 1 98 93 ASN B N 1
ATOM 2048 C CA . ASN B 1 93 ? -8.211 10.211 11.523 1 98 93 ASN B CA 1
ATOM 2049 C C . ASN B 1 93 ? -9.516 10.969 11.727 1 98 93 ASN B C 1
ATOM 2051 O O . ASN B 1 93 ? -10.289 11.148 10.773 1 98 93 ASN B O 1
ATOM 2055 N N . PRO B 1 94 ? -9.734 11.469 12.914 1 97.75 94 PRO B N 1
ATOM 2056 C CA . PRO B 1 94 ? -11.016 12.125 13.172 1 97.75 94 PRO B CA 1
ATOM 2057 C C . PRO B 1 94 ? -11.258 13.328 12.258 1 97.75 94 PRO B C 1
ATOM 2059 O O . PRO B 1 94 ? -12.406 13.656 11.953 1 97.75 94 PRO B O 1
ATOM 2062 N N . GLY B 1 95 ? -10.258 13.93 11.758 1 97.38 95 GLY B N 1
ATOM 2063 C CA . GLY B 1 95 ? -10.391 15.062 10.859 1 97.38 95 GLY B CA 1
ATOM 2064 C C . GLY B 1 95 ? -11.039 14.703 9.539 1 97.38 95 GLY B C 1
ATOM 2065 O O . GLY B 1 95 ? -11.531 15.57 8.82 1 97.38 95 GLY B O 1
ATOM 2066 N N . LEU B 1 96 ? -11.062 13.469 9.195 1 97.94 96 LEU B N 1
ATOM 2067 C CA . LEU B 1 96 ? -11.648 12.992 7.949 1 97.94 96 LEU B CA 1
ATOM 2068 C C . LEU B 1 96 ? -13.164 13.141 7.969 1 97.94 96 LEU B C 1
ATOM 2070 O O . LEU B 1 96 ? -13.82 13.023 6.93 1 97.94 96 LEU B O 1
ATOM 2074 N N . LYS B 1 97 ? -13.688 13.352 9.164 1 97.56 97 LYS B N 1
ATOM 2075 C CA . LYS B 1 97 ? -15.125 13.578 9.266 1 97.56 97 LYS B CA 1
ATOM 2076 C C . LYS B 1 97 ? -15.578 14.688 8.32 1 97.56 97 LYS B C 1
ATOM 2078 O O . LYS B 1 97 ? -16.672 14.633 7.762 1 97.56 97 LYS B O 1
ATOM 2083 N N . SER B 1 98 ? -14.805 15.617 8.125 1 97.06 98 SER B N 1
ATOM 2084 C CA . SER B 1 98 ? -15.133 16.75 7.266 1 97.06 98 SER B CA 1
ATOM 2085 C C . SER B 1 98 ? -15.203 16.344 5.801 1 97.06 98 SER B C 1
ATOM 2087 O O . SER B 1 98 ? -15.75 17.062 4.969 1 97.06 98 SER B O 1
ATOM 2089 N N . LYS B 1 99 ? -14.641 15.195 5.414 1 98.12 99 LYS B N 1
ATOM 2090 C CA . LYS B 1 99 ? -14.594 14.727 4.035 1 98.12 99 LYS B CA 1
ATOM 2091 C C . LYS B 1 99 ? -15.586 13.586 3.807 1 98.12 99 LYS B C 1
ATOM 2093 O O . LYS B 1 99 ? -15.719 13.078 2.688 1 98.12 99 LYS B O 1
ATOM 2098 N N . LEU B 1 100 ? -16.281 13.227 4.797 1 98.12 100 LEU B N 1
ATOM 2099 C CA . LEU B 1 100 ? -17.094 12.016 4.785 1 98.12 100 LEU B CA 1
ATOM 2100 C C . LEU B 1 100 ? -18.172 12.086 3.705 1 98.12 100 LEU B C 1
ATOM 2102 O O . LEU B 1 100 ? -18.344 11.141 2.934 1 98.12 100 LEU B O 1
ATOM 2106 N N . GLU B 1 101 ? -18.859 13.211 3.658 1 97.56 101 GLU B N 1
ATOM 2107 C CA . GLU B 1 101 ? -19.938 13.352 2.691 1 97.56 101 GLU B CA 1
ATOM 2108 C C . GLU B 1 101 ? -19.422 13.203 1.261 1 97.56 101 GLU B C 1
ATOM 2110 O O . GLU B 1 101 ? -19.984 12.453 0.467 1 97.56 101 GLU B O 1
ATOM 2115 N N . GLU B 1 102 ? -18.453 13.93 0.977 1 98.06 102 GLU B N 1
ATOM 2116 C CA . GLU B 1 102 ? -17.828 13.859 -0.341 1 98.06 102 GLU B CA 1
ATOM 2117 C C . GLU B 1 102 ? -17.312 12.445 -0.628 1 98.06 102 GLU B C 1
ATOM 2119 O O . GLU B 1 102 ? -17.484 11.938 -1.735 1 98.06 102 GLU B O 1
ATOM 2124 N N . ALA B 1 103 ? -16.703 11.805 0.334 1 98.56 103 ALA B N 1
ATOM 2125 C CA . ALA B 1 103 ? -16.156 10.461 0.197 1 98.56 103 ALA B CA 1
ATOM 2126 C C . ALA B 1 103 ? -17.25 9.445 -0.091 1 98.56 103 ALA B C 1
ATOM 2128 O O . ALA B 1 103 ? -17.078 8.539 -0.903 1 98.56 103 ALA B O 1
ATOM 2129 N N . ILE B 1 104 ? -18.375 9.641 0.564 1 98.75 104 ILE B N 1
ATOM 2130 C CA . ILE B 1 104 ? -19.5 8.727 0.363 1 98.75 104 ILE B CA 1
ATOM 2131 C C . ILE B 1 104 ? -20.031 8.859 -1.063 1 98.75 104 ILE B C 1
ATOM 2133 O O . ILE B 1 104 ? -20.297 7.859 -1.732 1 98.75 104 ILE B O 1
ATOM 2137 N N . LEU B 1 105 ? -20.156 10.086 -1.487 1 98.31 105 LEU B N 1
ATOM 2138 C CA . LEU B 1 105 ? -20.641 10.344 -2.842 1 98.31 105 LEU B CA 1
ATOM 2139 C C . LEU B 1 105 ? -19.75 9.656 -3.871 1 98.31 105 LEU B C 1
ATOM 2141 O O . LEU B 1 105 ? -20.234 8.914 -4.73 1 98.31 105 LEU B O 1
ATOM 2145 N N . ASP B 1 106 ? -18.469 9.852 -3.775 1 98.12 106 ASP B N 1
ATOM 2146 C CA . ASP B 1 106 ? -17.5 9.289 -4.711 1 98.12 106 ASP B CA 1
ATOM 2147 C C . ASP B 1 106 ? -17.453 7.766 -4.613 1 98.12 106 ASP B C 1
ATOM 2149 O O . ASP B 1 106 ? -17.469 7.07 -5.629 1 98.12 106 ASP B O 1
ATOM 2153 N N . ALA B 1 107 ? -17.406 7.27 -3.418 1 98.75 107 ALA B N 1
ATOM 2154 C CA . ALA B 1 107 ? -17.328 5.832 -3.18 1 98.75 107 ALA B CA 1
ATOM 2155 C C . ALA B 1 107 ? -18.578 5.121 -3.695 1 98.75 107 ALA B C 1
ATOM 2157 O O . ALA B 1 107 ? -18.484 4.012 -4.227 1 98.75 107 ALA B O 1
ATOM 2158 N N . TYR B 1 108 ? -19.703 5.789 -3.498 1 98.75 108 TYR B N 1
ATOM 2159 C CA . TYR B 1 108 ? -20.938 5.156 -3.918 1 98.75 108 TYR B CA 1
ATOM 2160 C C . TYR B 1 108 ? -20.984 4.988 -5.43 1 98.75 108 TYR B C 1
ATOM 2162 O O . TYR B 1 108 ? -21.469 3.967 -5.934 1 98.75 108 TYR B O 1
ATOM 2170 N N . ASP B 1 109 ? -20.578 6.008 -6.09 1 98.44 109 ASP B N 1
ATOM 2171 C CA . ASP B 1 109 ? -20.531 5.922 -7.547 1 98.44 109 ASP B CA 1
ATOM 2172 C C . ASP B 1 109 ? -19.703 4.727 -8 1 98.44 109 ASP B C 1
ATOM 2174 O O . ASP B 1 109 ? -20.141 3.943 -8.852 1 98.44 109 ASP B O 1
ATOM 2178 N N . LEU B 1 110 ? -18.562 4.523 -7.41 1 98.56 110 LEU B N 1
ATOM 2179 C CA . LEU B 1 110 ? -17.688 3.396 -7.715 1 98.56 110 LEU B CA 1
ATOM 2180 C C . LEU B 1 110 ? -18.312 2.086 -7.246 1 98.56 110 LEU B C 1
ATOM 2182 O O . LEU B 1 110 ? -18.172 1.056 -7.91 1 98.56 110 LEU B O 1
ATOM 2186 N N . ALA B 1 111 ? -18.953 2.146 -6.137 1 98.75 111 ALA B N 1
ATOM 2187 C CA . ALA B 1 111 ? -19.609 0.961 -5.594 1 98.75 111 ALA B CA 1
ATOM 2188 C C . ALA B 1 111 ? -20.672 0.435 -6.559 1 98.75 111 ALA B C 1
ATOM 2190 O O . ALA B 1 111 ? -20.812 -0.776 -6.75 1 98.75 111 ALA B O 1
ATOM 2191 N N . LYS B 1 112 ? -21.406 1.366 -7.137 1 98.62 112 LYS B N 1
ATOM 2192 C CA . LYS B 1 112 ? -22.422 0.966 -8.109 1 98.62 112 LYS B CA 1
ATOM 2193 C C . LYS B 1 112 ? -21.797 0.22 -9.281 1 98.62 112 LYS B C 1
ATOM 2195 O O . LYS B 1 112 ? -22.266 -0.845 -9.68 1 98.62 112 LYS B O 1
ATOM 2200 N N . SER B 1 113 ? -20.75 0.789 -9.789 1 98.25 113 SER B N 1
ATOM 2201 C CA . SER B 1 113 ? -20.031 0.173 -10.898 1 98.25 113 SER B CA 1
ATOM 2202 C C . SER B 1 113 ? -19.469 -1.189 -10.508 1 98.25 113 SER B C 1
ATOM 2204 O O . SER B 1 113 ? -19.547 -2.145 -11.289 1 98.25 113 SER B O 1
ATOM 2206 N N . GLY B 1 114 ? -18.922 -1.275 -9.375 1 98.31 114 GLY B N 1
ATOM 2207 C CA . GLY B 1 114 ? -18.391 -2.535 -8.875 1 98.31 114 GLY B CA 1
ATOM 2208 C C . GLY B 1 114 ? -19.453 -3.602 -8.703 1 98.31 114 GLY B C 1
ATOM 2209 O O . GLY B 1 114 ? -19.25 -4.762 -9.062 1 98.31 114 GLY B O 1
ATOM 2210 N N . ALA B 1 115 ? -20.562 -3.191 -8.125 1 98.25 115 ALA B N 1
ATOM 2211 C CA . ALA B 1 115 ? -21.672 -4.125 -7.941 1 98.25 115 ALA B CA 1
ATOM 2212 C C . ALA B 1 115 ? -22.156 -4.66 -9.281 1 98.25 115 ALA B C 1
ATOM 2214 O O . ALA B 1 115 ? -22.438 -5.859 -9.414 1 98.25 115 ALA B O 1
ATOM 2215 N N . GLU B 1 116 ? -22.25 -3.744 -10.211 1 98.38 116 GLU B N 1
ATOM 2216 C CA . GLU B 1 116 ? -22.641 -4.172 -11.555 1 98.38 116 GLU B CA 1
ATOM 2217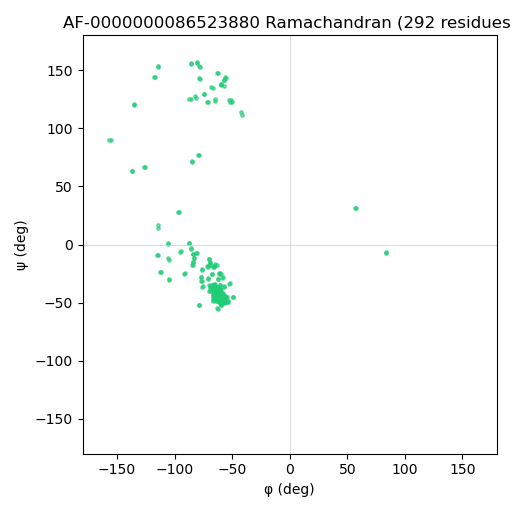 C C . GLU B 1 116 ? -21.656 -5.191 -12.117 1 98.38 116 GLU B C 1
ATOM 2219 O O . GLU B 1 116 ? -22.062 -6.227 -12.648 1 98.38 116 GLU B O 1
ATOM 2224 N N . LYS B 1 117 ? -20.484 -4.879 -12.023 1 97.94 117 LYS B N 1
ATOM 2225 C CA . LYS B 1 117 ? -19.438 -5.746 -12.539 1 97.94 117 LYS B CA 1
ATOM 2226 C C . LYS B 1 117 ? -19.5 -7.137 -11.922 1 97.94 117 LYS B C 1
ATOM 2228 O O . LYS B 1 117 ? -19.344 -8.141 -12.617 1 97.94 117 LYS B O 1
ATOM 2233 N N . GLU B 1 118 ? -19.844 -7.223 -10.688 1 96.38 118 GLU B N 1
ATOM 2234 C CA . GLU B 1 118 ? -19.781 -8.484 -9.961 1 96.38 118 GLU B CA 1
ATOM 2235 C C . GLU B 1 118 ? -21.094 -9.242 -10.039 1 96.38 118 GLU B C 1
ATOM 2237 O O . GLU B 1 118 ? -21.125 -10.469 -9.906 1 96.38 118 GLU B O 1
ATOM 2242 N N . THR B 1 119 ? -22.203 -8.508 -10.25 1 95.62 119 THR B N 1
ATOM 2243 C CA . THR B 1 119 ? -23.516 -9.148 -10.148 1 95.62 119 THR B CA 1
ATOM 2244 C C . THR B 1 119 ? -24.188 -9.211 -11.516 1 95.62 119 THR B C 1
ATOM 2246 O O . THR B 1 119 ? -25.141 -9.961 -11.711 1 95.62 119 THR B O 1
ATOM 2249 N N . GLY B 1 120 ? -23.75 -8.281 -12.43 1 96.88 120 GLY B N 1
ATOM 2250 C CA . GLY B 1 120 ? -24.422 -8.148 -13.711 1 96.88 120 GLY B CA 1
ATOM 2251 C C . GLY B 1 120 ? -25.656 -7.266 -13.648 1 96.88 120 GLY B C 1
ATOM 2252 O O . GLY B 1 120 ? -26.266 -6.969 -14.68 1 96.88 120 GLY B O 1
ATOM 2253 N N . ILE B 1 121 ? -26.078 -6.828 -12.477 1 96.69 121 ILE B N 1
ATOM 2254 C CA . ILE B 1 121 ? -27.203 -5.91 -12.32 1 96.69 121 ILE B CA 1
ATOM 2255 C C . ILE B 1 121 ? -26.797 -4.516 -12.789 1 96.69 121 ILE B C 1
ATOM 2257 O O . ILE B 1 121 ? -25.797 -3.961 -12.312 1 96.69 121 ILE B O 1
ATOM 2261 N N . PRO B 1 122 ? -27.516 -3.955 -13.742 1 97 122 PRO B N 1
ATOM 2262 C CA . PRO B 1 122 ? -27.141 -2.631 -14.25 1 97 122 PRO B CA 1
ATOM 2263 C C . PRO B 1 122 ? -27.094 -1.573 -13.148 1 97 122 PRO B C 1
ATOM 2265 O O . PRO B 1 122 ? -27.969 -1.546 -12.273 1 97 122 PRO B O 1
ATOM 2268 N N . SER B 1 123 ? -26.156 -0.702 -13.203 1 96.44 123 SER B N 1
ATOM 2269 C CA . SER B 1 123 ? -25.984 0.353 -12.211 1 96.44 123 SER B CA 1
ATOM 2270 C C . SER B 1 123 ? -27.234 1.232 -12.109 1 96.44 123 SER B C 1
ATOM 2272 O O . SER B 1 123 ? -27.531 1.775 -11.047 1 96.44 123 SER B O 1
ATOM 2274 N N . ALA B 1 124 ? -27.922 1.311 -13.172 1 96.06 124 ALA B N 1
ATOM 2275 C CA . ALA B 1 124 ? -29.125 2.125 -13.219 1 96.06 124 ALA B CA 1
ATOM 2276 C C . ALA B 1 124 ? -30.219 1.545 -12.32 1 96.06 124 ALA B C 1
ATOM 2278 O O . ALA B 1 124 ? -31.188 2.23 -11.977 1 96.06 124 ALA B O 1
ATOM 2279 N N . SER B 1 125 ? -30.141 0.273 -11.945 1 96.38 125 SER B N 1
ATOM 2280 C CA . SER B 1 125 ? -31.109 -0.377 -11.062 1 96.38 125 SER B CA 1
ATOM 2281 C C . SER B 1 125 ? -30.891 0.039 -9.609 1 96.38 125 SER B C 1
ATOM 2283 O O . SER B 1 125 ? -31.781 -0.141 -8.766 1 96.38 125 SER B O 1
ATOM 2285 N N . PHE B 1 126 ? -29.75 0.493 -9.336 1 98 126 PHE B N 1
ATOM 2286 C CA . PHE B 1 126 ? -29.438 0.973 -7.996 1 98 126 PHE B CA 1
ATOM 2287 C C . PHE B 1 126 ? -29.859 2.428 -7.832 1 98 126 PHE B C 1
ATOM 2289 O O . PHE B 1 126 ? -29.906 3.18 -8.805 1 98 126 PHE B O 1
ATOM 2296 N N . PRO B 1 127 ? -30.125 2.896 -6.582 1 97.88 127 PRO B N 1
ATOM 2297 C CA . PRO B 1 127 ? -30.406 4.316 -6.363 1 97.88 127 PRO B CA 1
ATOM 2298 C C . PRO B 1 127 ? -29.281 5.223 -6.887 1 97.88 127 PRO B C 1
ATOM 2300 O O . PRO B 1 127 ? -28.109 4.879 -6.785 1 97.88 127 PRO B O 1
ATOM 2303 N N . GLU B 1 128 ? -29.656 6.34 -7.402 1 97.25 128 GLU B N 1
ATOM 2304 C CA . GLU B 1 128 ? -28.688 7.277 -7.969 1 97.25 128 GLU B CA 1
ATOM 2305 C C . GLU B 1 128 ? -27.719 7.77 -6.91 1 97.25 128 GLU B C 1
ATOM 2307 O O . GLU B 1 128 ? -26.516 7.926 -7.184 1 97.25 128 GLU B O 1
ATOM 2312 N N . THR B 1 129 ? -28.266 8.055 -5.73 1 97.5 129 THR B N 1
ATOM 2313 C CA . THR B 1 129 ? -27.453 8.469 -4.59 1 97.5 129 THR B CA 1
ATOM 2314 C C . THR B 1 129 ? -27.516 7.426 -3.479 1 97.5 129 THR B C 1
ATOM 2316 O O . THR B 1 129 ? -28.453 6.625 -3.42 1 97.5 129 THR B O 1
ATOM 2319 N N . CYS B 1 130 ? -26.5 7.359 -2.686 1 98.5 130 CYS B N 1
ATOM 2320 C CA . CYS B 1 130 ? -26.438 6.395 -1.595 1 98.5 130 CYS B CA 1
ATOM 2321 C C . CYS B 1 130 ? -27.703 6.465 -0.733 1 98.5 130 CYS B C 1
ATOM 2323 O O . CYS B 1 130 ? -28 7.512 -0.16 1 98.5 130 CYS B O 1
ATOM 2325 N N . PRO B 1 131 ? -28.312 5.422 -0.59 1 97.75 131 PRO B N 1
ATOM 2326 C CA . PRO B 1 131 ? -29.609 5.457 0.103 1 97.75 131 PRO B CA 1
ATOM 2327 C C . PRO B 1 131 ? -29.469 5.371 1.62 1 97.75 131 PRO B C 1
ATOM 2329 O O . PRO B 1 131 ? -30.469 5.465 2.344 1 97.75 131 PRO B O 1
ATOM 2332 N N . TRP B 1 132 ? -28.281 5.207 2.072 1 98.12 132 TRP B N 1
ATOM 2333 C CA . TRP B 1 132 ? -28.062 5.02 3.502 1 98.12 132 TRP B CA 1
ATOM 2334 C C . TRP B 1 132 ? -27.219 6.152 4.074 1 98.12 132 TRP B C 1
ATOM 2336 O O . TRP B 1 132 ? -26.281 6.629 3.418 1 98.12 132 TRP B O 1
ATOM 2346 N N . GLU B 1 133 ? -27.516 6.527 5.281 1 97 133 GLU B N 1
ATOM 2347 C CA . GLU B 1 133 ? -26.672 7.465 6.012 1 97 133 GLU B CA 1
ATOM 2348 C C . GLU B 1 133 ? -25.453 6.762 6.617 1 97 133 GLU B C 1
ATOM 2350 O O . GLU B 1 133 ? -25.516 5.562 6.898 1 97 133 GLU B O 1
ATOM 2355 N N . TYR B 1 134 ? -24.438 7.535 6.859 1 98.06 134 TYR B N 1
ATOM 2356 C CA . TYR B 1 134 ? -23.234 6.977 7.441 1 98.06 134 TYR B CA 1
ATOM 2357 C C . TYR B 1 134 ? -23.547 6.25 8.75 1 98.06 134 TYR B C 1
ATOM 2359 O O . TYR B 1 134 ? -23.109 5.113 8.953 1 98.06 134 TYR B O 1
ATOM 2367 N N . GLU B 1 135 ? -24.266 6.898 9.617 1 97.25 135 GLU B N 1
ATOM 2368 C CA . GLU B 1 135 ? -24.578 6.328 10.922 1 97.25 135 GLU B CA 1
ATOM 2369 C C . GLU B 1 135 ? -25.375 5.031 10.781 1 97.25 135 GLU B C 1
ATOM 2371 O O . GLU B 1 135 ? -25.312 4.156 11.648 1 97.25 135 GLU B O 1
ATOM 2376 N N . GLN B 1 136 ? -26.062 4.926 9.68 1 97.81 136 GLN B N 1
ATOM 2377 C CA . GLN B 1 136 ? -26.859 3.732 9.414 1 97.81 136 GLN B CA 1
ATOM 2378 C C . GLN B 1 136 ? -25.984 2.58 8.93 1 97.81 136 GLN B C 1
ATOM 2380 O O . GLN B 1 136 ? -25.984 1.506 9.539 1 97.81 136 GLN B O 1
ATOM 2385 N N . PHE B 1 137 ? -25.188 2.826 7.93 1 98.19 137 PHE B N 1
ATOM 2386 C CA . PHE B 1 137 ? -24.531 1.683 7.312 1 98.19 137 PHE B CA 1
ATOM 2387 C C . PHE B 1 137 ? -23.281 1.297 8.094 1 98.19 137 PHE B C 1
ATOM 2389 O O . PHE B 1 137 ? -22.703 0.23 7.863 1 98.19 137 PHE B O 1
ATOM 2396 N N . ILE B 1 138 ? -22.844 2.105 9 1 98.12 138 ILE B N 1
ATOM 2397 C CA . ILE B 1 138 ? -21.734 1.729 9.852 1 98.12 138 ILE B CA 1
ATOM 2398 C C . ILE B 1 138 ? -22.234 0.905 11.031 1 98.12 138 ILE B C 1
ATOM 2400 O O . ILE B 1 138 ? -21.453 0.278 11.742 1 98.12 138 ILE B O 1
ATOM 2404 N N . ASN B 1 139 ? -23.5 0.947 11.328 1 97.75 139 ASN B N 1
ATOM 2405 C CA . ASN B 1 139 ? -24.141 0.2 12.406 1 97.75 139 ASN B CA 1
ATOM 2406 C C . ASN B 1 139 ? -24.078 -1.305 12.156 1 97.75 139 ASN B C 1
ATOM 2408 O O . ASN B 1 139 ? -24.531 -1.786 11.117 1 97.75 139 ASN B O 1
ATOM 2412 N N . PRO B 1 140 ? -23.5 -2.029 13.117 1 97.75 140 PRO B N 1
ATOM 2413 C CA . PRO B 1 140 ? -23.359 -3.477 12.938 1 97.75 140 PRO B CA 1
ATOM 2414 C C . PRO B 1 140 ? -24.703 -4.191 12.836 1 97.75 140 PRO B C 1
ATOM 2416 O O . PRO B 1 140 ? -24.781 -5.297 12.289 1 97.75 140 PRO B O 1
ATOM 2419 N N . ASP B 1 141 ? -25.734 -3.602 13.227 1 97.5 141 ASP B N 1
ATOM 2420 C CA . ASP B 1 141 ? -27.047 -4.242 13.242 1 97.5 141 ASP B CA 1
ATOM 2421 C C . ASP B 1 141 ? -27.828 -3.922 11.969 1 97.5 141 ASP B C 1
ATOM 2423 O O . ASP B 1 141 ? -28.922 -4.461 11.758 1 97.5 141 ASP B O 1
ATOM 2427 N N . PHE B 1 142 ? -27.312 -3.104 11.172 1 98.38 142 PHE B N 1
ATOM 2428 C CA . PHE B 1 142 ? -28.031 -2.703 9.961 1 98.38 142 PHE B CA 1
ATOM 2429 C C . PHE B 1 142 ? -27.75 -3.67 8.82 1 98.38 142 PHE B C 1
ATOM 2431 O O . PHE B 1 142 ? -26.594 -3.893 8.461 1 98.38 142 PHE B O 1
ATOM 2438 N N . TRP B 1 143 ? -28.719 -4.234 8.211 1 97.81 143 TRP B N 1
ATOM 2439 C CA . TRP B 1 143 ? -28.719 -5.043 6.996 1 97.81 143 TRP B CA 1
ATOM 2440 C C . TRP B 1 143 ? -29.859 -4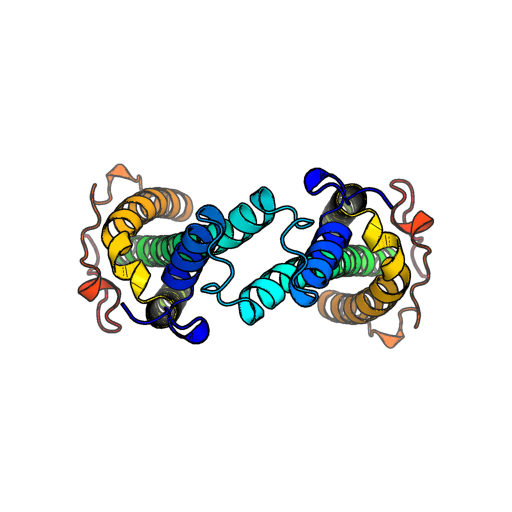.621 6.062 1 97.81 143 TRP B C 1
ATOM 2442 O O . TRP B 1 143 ? -31.031 -4.656 6.449 1 97.81 143 TRP B O 1
ATOM 2452 N N . PRO B 1 144 ? -29.516 -4.207 4.867 1 96.88 144 PRO B N 1
ATOM 2453 C CA . PRO B 1 144 ? -30.609 -3.762 3.988 1 96.88 144 PRO B CA 1
ATOM 2454 C C . PRO B 1 144 ? -31.594 -4.879 3.66 1 96.88 144 PRO B C 1
ATOM 2456 O O . PRO B 1 144 ? -31.188 -6.035 3.506 1 96.88 144 PRO B O 1
ATOM 2459 N N . GLU B 1 145 ? -32.844 -4.535 3.484 1 94.5 145 GLU B N 1
ATOM 2460 C CA . GLU B 1 145 ? -33.875 -5.484 3.115 1 94.5 145 GLU B CA 1
ATOM 2461 C C . GLU B 1 145 ? -33.812 -5.816 1.627 1 94.5 145 GLU B C 1
ATOM 2463 O O . GLU B 1 145 ? -33.562 -4.938 0.799 1 94.5 145 GLU B O 1
ATOM 2468 N N . PRO B 1 146 ? -34.094 -7.141 1.325 1 93.06 146 PRO B N 1
ATOM 2469 C CA . PRO B 1 146 ? -34.094 -7.539 -0.084 1 93.06 146 PRO B CA 1
ATOM 2470 C C . PRO B 1 146 ? -35.062 -6.746 -0.939 1 93.06 146 PRO B C 1
ATOM 2472 O O . PRO B 1 146 ? -36.156 -6.422 -0.478 1 93.06 146 PRO B O 1
ATOM 2475 N N . THR B 1 147 ? -34.562 -6.363 -2.129 1 82.5 147 THR B N 1
ATOM 2476 C CA . THR B 1 147 ? -35.438 -5.707 -3.082 1 82.5 147 THR B CA 1
ATOM 2477 C C . THR B 1 147 ? -36.25 -6.734 -3.869 1 82.5 147 THR B C 1
ATOM 2479 O O . THR B 1 147 ? -35.75 -7.801 -4.219 1 82.5 147 THR B O 1
ATOM 2482 N N . GLU B 1 148 ? -37.594 -6.625 -3.941 1 66 148 GLU B N 1
ATOM 2483 C CA . GLU B 1 148 ? -38.531 -7.492 -4.641 1 66 148 GLU B CA 1
ATOM 2484 C C . GLU B 1 148 ? -38.281 -7.492 -6.145 1 66 148 GLU B C 1
ATOM 2486 O O . GLU B 1 148 ? -37.812 -6.496 -6.699 1 66 148 GLU B O 1
#

Organism: NCBI:txid111769

Secondary structure (DSSP, 8-state):
-----TTT-HHHHHHHHHHHHHTT-TTTS-HHHHHHHHHHHHHHHHHHHHHHHHHHHHHHHHHHH-TT-TTHHHHHHHHHHHHHHHHHHHHH-GGGGGGHHHHHHHHHHHHHHHHHHHH---GGGS-SS--S-HHHHTSTT--PPPP-/-----TTT-HHHHHHHHHHHHHTT-TTTS-HHHHHHHHHHHHHHHHHHHHHHHHHHHHHHHHHHH-TT-TTHHHHHHHHHHHHHHHHHHHHH-GGGGGGHHHHHHHHHHHHHHHHHHHH---GGGS-SS--S-HHHHTSTT--PPPP-